Protein AF-A0A1Y4QUS5-F1 (afdb_monomer)

Foldseek 3Di:
DPVVVLCPDLLLVLLLVLLVVLQVLLQQLLVLLVCCVVPVDPVSLVSNVVSLQCSLLSLLQSSLCSLPVDNLSSVLLNVLCVLLVVRALVSSNCSSVQLSVQLVVCLVVVCPPPVNVPDPPVVNVVVSVVSSVVSSVVSSVVSNVDDDDPPCLVVCQPLVNLLVLLLVCLVCLQQPHHSSSCCSVCVSSQSRLLSVQSVCSSVVHARDGQDHLLLCQQWLLLQHRQLQLLVLVVDPVNVVPRVVSSQQSHGVSVCVVVVSHNDPLNCCSRNVVSSCRSSVVSVCCVVVVAAGFNHRDHRPGRQVSQCNRGVDNVSNVSSVVSNVSSNVSCVPRHDDD

Mean predicted aligned error: 4.91 Å

Solvent-accessible surface area (backbone atoms only — not comparable to full-atom values): 16845 Å² total; per-residue (Å²): 130,66,66,67,65,56,61,68,28,65,66,44,47,17,47,53,68,32,45,66,64,54,52,52,53,49,36,51,26,29,51,23,42,51,51,18,75,77,64,70,34,66,68,29,47,52,51,21,51,49,48,61,72,42,41,25,50,52,44,6,30,47,36,17,28,52,67,64,78,36,69,69,50,16,53,48,29,35,49,41,38,64,76,49,64,47,81,39,53,65,51,18,51,48,46,23,52,48,51,51,51,51,32,53,50,49,50,62,60,61,49,65,37,69,81,49,63,77,47,61,69,74,56,49,56,50,50,52,53,51,47,47,52,51,38,48,53,55,49,41,57,52,50,65,72,57,81,86,85,64,75,73,58,61,56,55,51,36,58,68,42,44,36,52,50,46,31,48,40,23,47,30,41,34,74,68,38,72,52,71,63,50,39,53,70,48,43,63,52,16,52,44,35,34,51,52,18,39,51,24,52,72,69,74,43,82,64,80,41,58,51,28,60,23,47,44,41,35,46,28,18,24,16,7,74,20,36,43,48,17,52,29,75,70,31,83,80,45,27,84,77,25,44,71,41,18,38,38,32,37,36,63,58,48,43,66,68,69,43,37,47,77,26,76,57,40,42,54,26,33,30,54,39,10,23,54,49,24,33,48,61,49,49,34,32,74,72,65,78,35,67,48,40,45,33,62,37,79,65,62,26,46,54,57,14,27,20,52,14,35,73,31,73,64,34,39,57,52,51,51,50,38,46,54,48,23,34,50,35,29,66,74,52,42,78,83,130

Nearest PDB structures (foldseek):
  8s5u-assembly1_A  TM=1.499E-01  e=4.542E+00  Homo sapiens

Secondary structure (DSSP, 8-state):
--HHHHHT-HHHHHHHHHHHHHHHHHHHHHHHHHHHHHH--HHHHHHHHHHHHHHHHHHHHHHHHHHHS-HHHHHHHHHHHHHHT--SHHHHHHHHHHHHHHHHHHHHHHTTSHHHHTS-HHHHHHHHHHHHHHHHHHHHHHHHH-----GGGGGGGSHHHHHHHHHHHHHHHHHT--THHHHHHHHHHHHHHHHHHHHHHHTTPPP-----HHHIIIIITBTBTT-THHHHHH-TTTHHHHHHHHHTT--HHHHHHTT-TT-HHHHIIIIIIHHHHHHHHHHHHHTTSSPPP----TTS-HHHHHHHTTT-THHHHHHHHHHHHHHHHHHHH----

Structure (mmCIF, N/CA/C/O backbone):
data_AF-A0A1Y4QUS5-F1
#
_entry.id   AF-A0A1Y4QUS5-F1
#
loop_
_atom_site.group_PDB
_atom_site.id
_atom_site.type_symbol
_atom_site.label_atom_id
_atom_site.label_alt_id
_atom_site.label_comp_id
_atom_site.label_asym_id
_atom_site.label_entity_id
_atom_site.label_seq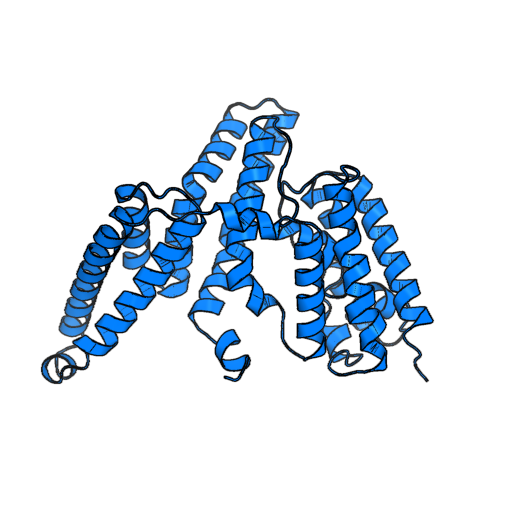_id
_atom_site.pdbx_PDB_ins_code
_atom_site.Cartn_x
_atom_site.Cartn_y
_atom_site.Cartn_z
_atom_site.occupancy
_atom_site.B_iso_or_equiv
_atom_site.auth_seq_id
_atom_site.auth_comp_id
_atom_site.auth_asym_id
_atom_site.auth_atom_id
_atom_site.pdbx_PDB_model_num
ATOM 1 N N . MET A 1 1 ? 17.597 -19.634 5.048 1.00 49.75 1 MET A N 1
ATOM 2 C CA . MET A 1 1 ? 17.915 -18.234 4.679 1.00 49.75 1 MET A CA 1
ATOM 3 C C . MET A 1 1 ? 17.335 -17.328 5.763 1.00 49.75 1 MET A C 1
ATOM 5 O O . MET A 1 1 ? 16.155 -17.472 6.038 1.00 49.75 1 MET A O 1
ATOM 9 N N . LYS A 1 2 ? 18.127 -16.498 6.466 1.00 65.56 2 LYS A N 1
ATOM 10 C CA . LYS A 1 2 ? 17.580 -15.605 7.514 1.00 65.56 2 LYS A CA 1
ATOM 11 C C . LYS A 1 2 ? 16.690 -14.542 6.854 1.00 65.56 2 LYS A C 1
ATOM 13 O O . LYS A 1 2 ? 17.148 -13.925 5.898 1.00 65.56 2 LYS A O 1
ATOM 18 N N . ILE A 1 3 ? 15.470 -14.325 7.355 1.00 61.62 3 ILE A N 1
ATOM 19 C CA . ILE A 1 3 ? 14.515 -13.307 6.856 1.00 61.62 3 ILE A CA 1
ATOM 20 C C . ILE A 1 3 ? 15.162 -11.909 6.794 1.00 61.62 3 ILE A C 1
ATOM 22 O O . ILE A 1 3 ? 14.915 -11.160 5.857 1.00 61.62 3 ILE A O 1
ATOM 26 N N . GLU A 1 4 ? 16.104 -11.614 7.692 1.00 60.22 4 GLU A N 1
ATOM 27 C CA . GLU A 1 4 ? 16.929 -10.391 7.690 1.00 60.22 4 GLU A CA 1
ATOM 28 C C . GLU A 1 4 ? 17.703 -10.150 6.378 1.00 60.22 4 GLU A C 1
ATOM 30 O O . GLU A 1 4 ? 17.897 -9.010 5.964 1.00 60.22 4 GLU A O 1
ATOM 35 N N . LYS A 1 5 ? 18.138 -11.212 5.680 1.00 64.56 5 LYS A N 1
ATOM 36 C CA . LYS A 1 5 ? 18.793 -11.073 4.365 1.00 64.56 5 LYS A CA 1
ATOM 37 C C . LYS A 1 5 ? 17.811 -10.647 3.273 1.00 64.56 5 LYS A C 1
ATOM 39 O O . LYS A 1 5 ? 18.230 -10.041 2.296 1.00 64.56 5 LYS A O 1
ATOM 44 N N . ILE A 1 6 ? 16.529 -10.979 3.432 1.00 63.91 6 ILE A N 1
ATOM 45 C CA . ILE A 1 6 ? 15.461 -10.582 2.511 1.00 63.91 6 ILE A CA 1
ATOM 46 C C . ILE A 1 6 ? 15.106 -9.115 2.771 1.00 63.91 6 ILE A C 1
ATOM 48 O O . ILE A 1 6 ? 15.119 -8.315 1.846 1.00 63.91 6 ILE A O 1
ATOM 52 N N . THR A 1 7 ? 14.882 -8.727 4.030 1.00 61.38 7 THR A N 1
ATOM 53 C CA . THR A 1 7 ? 14.509 -7.345 4.393 1.00 61.38 7 THR A CA 1
ATOM 54 C C . THR A 1 7 ? 15.582 -6.316 4.044 1.00 61.38 7 THR A C 1
ATOM 56 O O . THR A 1 7 ? 15.260 -5.189 3.682 1.00 61.38 7 THR A O 1
ATOM 59 N N . ASN A 1 8 ? 16.856 -6.710 4.112 1.00 68.12 8 ASN A N 1
ATOM 60 C CA . ASN A 1 8 ? 17.989 -5.846 3.773 1.00 68.12 8 ASN A CA 1
ATOM 61 C C . ASN A 1 8 ? 18.405 -5.956 2.299 1.00 68.12 8 ASN A C 1
ATOM 63 O O . ASN A 1 8 ? 19.455 -5.445 1.913 1.00 68.12 8 ASN A O 1
ATOM 67 N N . SER A 1 9 ? 17.613 -6.640 1.469 1.00 84.12 9 SER A N 1
ATOM 68 C CA . SER A 1 9 ? 17.837 -6.660 0.029 1.00 84.12 9 SER A CA 1
ATOM 69 C C . SER A 1 9 ? 17.634 -5.260 -0.538 1.00 84.12 9 SER A C 1
ATOM 71 O O . SER A 1 9 ? 16.564 -4.670 -0.378 1.00 84.12 9 SER A O 1
ATOM 73 N N . HIS A 1 10 ? 18.641 -4.773 -1.263 1.00 88.62 10 HIS A N 1
ATOM 74 C CA . HIS A 1 10 ? 18.577 -3.515 -2.002 1.00 88.62 10 HIS A CA 1
ATOM 75 C C . HIS A 1 10 ? 17.304 -3.429 -2.859 1.00 88.62 10 HIS A C 1
ATOM 77 O O . HIS A 1 10 ? 16.603 -2.429 -2.825 1.00 88.62 10 HIS A O 1
ATOM 83 N N . ILE A 1 11 ? 16.942 -4.518 -3.549 1.00 88.62 11 ILE A N 1
ATOM 84 C CA . ILE A 1 11 ? 15.756 -4.572 -4.418 1.00 88.62 11 ILE A CA 1
ATOM 85 C C . ILE A 1 11 ? 14.471 -4.303 -3.628 1.00 88.62 11 ILE A C 1
ATOM 87 O O . ILE A 1 11 ? 13.642 -3.507 -4.055 1.00 88.62 11 ILE A O 1
ATOM 91 N N . ILE A 1 12 ? 14.307 -4.945 -2.468 1.00 89.06 12 ILE A N 1
ATOM 92 C CA . ILE A 1 12 ? 13.095 -4.802 -1.648 1.00 89.06 12 ILE A CA 1
ATOM 93 C C . ILE A 1 12 ? 12.976 -3.377 -1.110 1.00 89.06 12 ILE A C 1
ATOM 95 O O . ILE A 1 12 ? 11.894 -2.796 -1.149 1.00 89.06 12 ILE A O 1
ATOM 99 N N . GLN A 1 13 ? 14.087 -2.792 -0.663 1.00 90.81 13 GLN A N 1
ATOM 100 C CA . GLN A 1 13 ? 14.108 -1.407 -0.198 1.00 90.81 13 GLN A CA 1
ATOM 101 C C . GLN A 1 13 ? 13.795 -0.427 -1.332 1.00 90.81 13 GLN A C 1
ATOM 103 O O . GLN A 1 13 ? 12.961 0.454 -1.150 1.00 90.81 13 GLN A O 1
ATOM 108 N N . SER A 1 14 ? 14.390 -0.607 -2.515 1.00 93.44 14 SER A N 1
ATOM 109 C CA . SER A 1 14 ? 14.098 0.211 -3.697 1.00 93.44 14 SER A CA 1
ATOM 110 C C . SER A 1 14 ? 12.625 0.142 -4.104 1.00 93.44 14 SER A C 1
ATOM 112 O O . SER A 1 14 ? 12.026 1.176 -4.385 1.00 93.44 14 SER A O 1
ATOM 114 N N . ILE A 1 15 ? 12.023 -1.054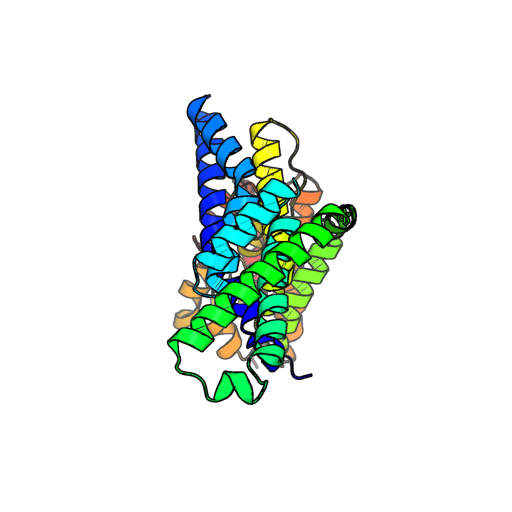 -4.091 1.00 92.75 15 ILE A N 1
ATOM 115 C CA . ILE A 1 15 ? 10.592 -1.222 -4.375 1.00 92.75 15 ILE A CA 1
ATOM 116 C C . ILE A 1 15 ? 9.759 -0.477 -3.331 1.00 92.75 15 ILE A C 1
ATOM 118 O O . ILE A 1 15 ? 8.933 0.358 -3.696 1.00 92.75 15 ILE A O 1
ATOM 122 N N . ASN A 1 16 ? 10.008 -0.715 -2.044 1.00 92.19 16 ASN A N 1
ATOM 123 C CA . ASN A 1 16 ? 9.248 -0.076 -0.972 1.00 92.19 16 ASN A CA 1
ATOM 124 C C . ASN A 1 16 ? 9.352 1.456 -1.014 1.00 92.19 16 ASN A C 1
ATOM 126 O O . ASN A 1 16 ? 8.350 2.148 -0.857 1.00 92.19 16 ASN A O 1
ATOM 130 N N . ASN A 1 17 ? 10.544 1.981 -1.295 1.00 93.44 17 ASN A N 1
ATOM 131 C CA . ASN A 1 17 ? 10.794 3.418 -1.381 1.00 93.44 17 ASN A CA 1
ATOM 132 C C . ASN A 1 17 ? 10.160 4.069 -2.621 1.00 93.44 17 ASN A C 1
ATOM 134 O O . ASN A 1 17 ? 9.984 5.284 -2.631 1.00 93.44 17 ASN A O 1
ATOM 138 N N . SER A 1 18 ? 9.791 3.288 -3.644 1.00 95.19 18 SER A N 1
ATOM 139 C CA . SER A 1 18 ? 9.102 3.800 -4.835 1.00 95.19 18 SER A CA 1
ATOM 140 C C . SER A 1 18 ? 7.615 4.093 -4.598 1.00 95.19 18 SER A C 1
ATOM 142 O O . SER A 1 18 ? 7.061 5.000 -5.220 1.00 95.19 18 SER A O 1
ATOM 144 N N . PHE A 1 19 ? 6.965 3.371 -3.678 1.00 93.88 19 PHE A N 1
ATOM 145 C CA . PHE A 1 19 ? 5.515 3.452 -3.476 1.00 93.88 19 PHE A CA 1
ATOM 146 C C . PHE A 1 19 ? 4.990 4.828 -3.061 1.00 93.88 19 PHE A C 1
ATOM 148 O O . PHE A 1 19 ? 3.979 5.230 -3.634 1.00 93.88 19 PHE A O 1
ATOM 155 N N . PRO A 1 20 ? 5.626 5.588 -2.145 1.00 92.88 20 PRO A N 1
ATOM 156 C CA . PRO A 1 20 ? 5.111 6.899 -1.751 1.00 92.88 20 PRO A CA 1
ATOM 157 C C . PRO A 1 20 ? 4.893 7.843 -2.938 1.00 92.88 20 PRO A C 1
ATOM 159 O O . PRO A 1 20 ? 3.865 8.512 -3.015 1.00 92.88 20 PRO A O 1
ATOM 162 N N . ALA A 1 21 ? 5.820 7.859 -3.902 1.00 93.88 21 ALA A N 1
ATOM 163 C CA . ALA A 1 21 ? 5.681 8.668 -5.111 1.00 93.88 21 ALA A CA 1
ATOM 164 C C . ALA A 1 21 ? 4.539 8.167 -6.013 1.00 93.88 21 ALA A C 1
ATOM 166 O O . ALA A 1 21 ? 3.789 8.968 -6.567 1.00 93.88 21 ALA A O 1
ATOM 167 N N . LEU A 1 22 ? 4.380 6.849 -6.142 1.00 95.69 22 LEU A N 1
ATOM 168 C CA . LEU A 1 22 ? 3.365 6.238 -7.006 1.00 95.69 22 LEU A CA 1
ATOM 169 C C . LEU A 1 22 ? 1.947 6.394 -6.442 1.00 95.69 22 LEU A C 1
ATOM 171 O O . LEU A 1 22 ? 1.030 6.756 -7.180 1.00 95.69 22 LEU A O 1
ATOM 175 N N . PHE A 1 23 ? 1.766 6.202 -5.134 1.00 94.38 23 PHE A N 1
ATOM 176 C CA . PHE A 1 23 ? 0.487 6.449 -4.469 1.00 94.38 23 PHE A CA 1
ATOM 177 C C . PHE A 1 23 ? 0.132 7.936 -4.446 1.00 94.38 23 PHE A C 1
ATOM 179 O O . PHE A 1 23 ? -1.033 8.279 -4.625 1.00 94.38 23 PHE A O 1
ATOM 186 N N . LEU A 1 24 ? 1.114 8.838 -4.328 1.00 93.88 24 LEU A N 1
ATOM 187 C CA . LEU A 1 24 ? 0.866 10.277 -4.450 1.00 93.88 24 LEU A CA 1
ATOM 188 C C . LEU A 1 24 ? 0.267 10.639 -5.818 1.00 93.88 24 LEU A C 1
ATOM 190 O O . LEU A 1 24 ? -0.681 11.421 -5.892 1.00 93.88 24 LEU A O 1
ATOM 194 N N . VAL A 1 25 ? 0.789 10.049 -6.896 1.00 94.50 25 VAL A N 1
ATOM 195 C CA . VAL A 1 25 ? 0.254 10.246 -8.249 1.00 94.50 25 VAL A CA 1
ATOM 196 C C . VAL A 1 25 ? -1.175 9.707 -8.368 1.00 94.50 25 VAL A C 1
ATOM 198 O O . VAL A 1 25 ? -2.036 10.392 -8.920 1.00 94.50 25 VAL A O 1
ATOM 201 N N . LEU A 1 26 ? -1.469 8.531 -7.806 1.00 95.38 26 LEU A N 1
ATOM 202 C CA . LEU A 1 26 ? -2.842 8.014 -7.770 1.00 95.38 26 LEU A CA 1
ATOM 203 C C . LEU A 1 26 ? -3.786 8.891 -6.946 1.00 95.38 26 LEU A C 1
ATOM 205 O O . LEU A 1 26 ? -4.898 9.154 -7.387 1.00 95.38 26 LEU A O 1
ATOM 209 N N . ASN A 1 27 ? -3.339 9.422 -5.811 1.00 95.50 27 ASN A N 1
ATOM 210 C CA . ASN A 1 27 ? -4.135 10.352 -5.014 1.00 95.50 27 ASN A CA 1
ATOM 211 C C . ASN A 1 27 ? -4.477 11.630 -5.781 1.00 95.50 27 ASN A C 1
ATOM 213 O O . ASN A 1 27 ? -5.588 12.141 -5.648 1.00 95.50 27 ASN A O 1
ATOM 217 N N . LEU A 1 28 ? -3.573 12.125 -6.632 1.00 95.31 28 LEU A N 1
ATOM 218 C CA . LEU A 1 28 ? -3.898 13.220 -7.545 1.00 95.31 28 LEU A CA 1
ATOM 219 C C . LEU A 1 28 ? -5.023 12.824 -8.516 1.00 95.31 28 LEU A C 1
ATOM 221 O O . LEU A 1 28 ? -5.954 13.607 -8.712 1.00 95.31 28 LEU A O 1
ATOM 225 N N . ALA A 1 29 ? -4.992 11.607 -9.072 1.00 96.00 29 ALA A N 1
ATOM 226 C CA . ALA A 1 29 ? -6.078 11.100 -9.914 1.00 96.00 29 ALA A CA 1
ATOM 227 C C . ALA A 1 29 ? -7.405 11.008 -9.146 1.00 96.00 29 ALA A C 1
ATOM 229 O O . ALA A 1 29 ? -8.438 11.424 -9.673 1.00 96.00 29 ALA A O 1
ATOM 230 N N . SER A 1 30 ? -7.378 10.544 -7.897 1.00 95.75 30 SER A N 1
ATOM 231 C CA . SER A 1 30 ? -8.549 10.492 -7.021 1.00 95.75 30 SER A CA 1
ATOM 232 C C . SER A 1 30 ? -9.110 11.881 -6.708 1.00 95.75 30 SER A C 1
ATOM 234 O O . SER A 1 30 ? -10.321 12.077 -6.738 1.00 95.75 30 SER A O 1
ATOM 236 N N . ILE A 1 31 ? -8.260 12.885 -6.472 1.00 94.81 31 ILE A N 1
ATOM 237 C CA . ILE A 1 31 ? -8.704 14.277 -6.284 1.00 94.81 31 ILE A CA 1
ATOM 238 C C . ILE A 1 31 ? -9.376 14.798 -7.558 1.00 94.81 31 ILE A C 1
ATOM 240 O O . ILE A 1 31 ? -10.449 15.399 -7.489 1.00 94.81 31 ILE A O 1
ATOM 244 N N . CYS A 1 32 ? -8.792 14.542 -8.730 1.00 94.94 32 CYS A N 1
ATOM 245 C CA . CYS A 1 32 ? -9.404 14.912 -10.004 1.00 94.94 32 CYS A CA 1
ATOM 246 C C . CYS A 1 32 ? -10.758 14.217 -10.222 1.00 94.94 32 CYS A C 1
ATOM 248 O O . CYS A 1 32 ? -11.704 14.859 -10.677 1.00 94.94 32 CYS A O 1
ATOM 250 N N . LEU A 1 33 ? -10.881 12.941 -9.851 1.00 94.00 33 LEU A N 1
ATOM 251 C CA . LEU A 1 33 ? -12.149 12.212 -9.861 1.00 94.00 33 LEU A CA 1
ATOM 252 C C . LEU A 1 33 ? -13.199 12.897 -8.969 1.00 94.00 33 LEU A C 1
ATOM 254 O O . LEU A 1 33 ? -14.323 13.124 -9.409 1.00 94.00 33 LEU A O 1
ATOM 258 N N . LEU A 1 34 ? -12.839 13.286 -7.745 1.00 91.81 34 LEU A N 1
ATOM 259 C CA . LEU A 1 34 ? -13.762 13.974 -6.834 1.00 91.81 34 LEU A CA 1
ATOM 260 C C . LEU A 1 34 ? -14.205 15.326 -7.394 1.00 91.81 34 LEU A C 1
ATOM 262 O O . LEU A 1 34 ? -15.397 15.623 -7.406 1.00 91.81 34 LEU A O 1
ATOM 266 N N . ILE A 1 35 ? -13.268 16.127 -7.910 1.00 91.88 35 ILE A N 1
ATOM 267 C CA . ILE A 1 35 ? -13.586 17.405 -8.563 1.00 91.88 35 ILE A CA 1
ATOM 268 C C . ILE A 1 35 ? -14.564 17.173 -9.716 1.00 91.88 35 ILE A C 1
ATOM 270 O O . ILE A 1 35 ? -15.535 17.920 -9.849 1.00 91.88 35 ILE A O 1
ATOM 274 N N . ASN A 1 36 ? -14.344 16.135 -10.528 1.00 89.62 36 ASN A N 1
ATOM 275 C CA . ASN A 1 36 ? -15.270 15.762 -11.590 1.00 89.62 36 ASN A CA 1
ATOM 276 C C . ASN A 1 36 ? -16.662 15.421 -11.037 1.00 89.62 36 ASN A C 1
ATOM 278 O O . ASN A 1 36 ? -17.643 15.950 -11.543 1.00 89.62 36 ASN A O 1
ATOM 282 N N . ASN A 1 37 ? -16.764 14.632 -9.969 1.00 87.81 37 ASN A N 1
ATOM 283 C CA . ASN A 1 37 ? -18.057 14.263 -9.384 1.00 87.81 37 ASN A CA 1
ATOM 284 C C . ASN A 1 37 ? -18.820 15.468 -8.808 1.00 87.81 37 ASN A C 1
ATOM 286 O O . ASN A 1 37 ? -20.044 15.511 -8.895 1.00 87.81 37 ASN A O 1
ATOM 290 N N . PHE A 1 38 ? -18.119 16.469 -8.264 1.00 84.00 38 PHE A N 1
ATOM 291 C CA . PHE A 1 38 ? -18.751 17.685 -7.738 1.00 84.00 38 PHE A CA 1
ATOM 292 C C . PHE A 1 38 ? -19.118 18.715 -8.812 1.00 84.00 38 PHE A C 1
ATOM 294 O O . PHE A 1 38 ? -20.113 19.418 -8.666 1.00 84.00 38 PHE A O 1
ATOM 301 N N . SER A 1 39 ? -18.305 18.849 -9.864 1.00 84.88 39 SER A N 1
ATOM 302 C CA . SER A 1 39 ? -18.408 19.965 -10.822 1.00 84.88 39 SER A CA 1
ATOM 303 C C . SER A 1 39 ? -18.669 19.547 -12.270 1.00 84.88 39 SER A C 1
ATOM 305 O O . SER A 1 39 ? -18.774 20.408 -13.139 1.00 84.88 39 SER A O 1
ATOM 307 N N . SER A 1 40 ? -18.752 18.243 -12.555 1.00 87.00 40 SER A N 1
ATOM 308 C CA . SER A 1 40 ? -18.793 17.681 -13.916 1.00 87.00 40 SER A CA 1
ATOM 309 C C . SER A 1 40 ? -17.654 18.202 -14.813 1.00 87.00 40 SER A C 1
ATOM 311 O O . SER A 1 40 ? -17.826 18.445 -16.008 1.00 87.00 40 SER A O 1
ATOM 313 N N . SER A 1 41 ? -16.475 18.429 -14.221 1.00 91.44 41 SER A N 1
ATOM 314 C CA . SER A 1 41 ? -15.329 19.029 -14.906 1.00 91.44 41 SER A CA 1
ATOM 315 C C . SER A 1 41 ? -14.669 18.062 -15.890 1.00 91.44 41 SER A C 1
ATOM 317 O O . SER A 1 41 ? -13.907 17.164 -15.517 1.00 91.44 41 SER A O 1
ATOM 319 N N . LEU A 1 42 ? -14.855 18.337 -17.184 1.00 91.25 42 LEU A N 1
ATOM 320 C CA . LEU A 1 42 ? -14.185 17.609 -18.263 1.00 91.25 42 LEU A CA 1
ATOM 321 C C . LEU A 1 42 ? -12.655 17.643 -18.124 1.00 91.25 42 LEU A C 1
ATOM 323 O O . LEU A 1 42 ? -11.991 16.647 -18.403 1.00 91.25 42 LEU A O 1
ATOM 327 N N . LEU A 1 43 ? -12.079 18.763 -17.676 1.00 92.69 43 LEU A N 1
ATOM 328 C CA . LEU A 1 43 ? -10.635 18.861 -17.459 1.00 92.69 43 LEU A CA 1
ATOM 329 C C . LEU A 1 43 ? -10.171 17.881 -16.375 1.00 92.69 43 LEU A C 1
ATOM 331 O O . LEU A 1 43 ? -9.190 17.170 -16.577 1.00 92.69 43 LEU A O 1
ATOM 335 N N . ALA A 1 44 ? -10.899 17.807 -15.260 1.00 93.69 44 ALA A N 1
ATOM 336 C CA . ALA A 1 44 ? -10.561 16.911 -14.163 1.00 93.69 44 ALA A CA 1
ATOM 337 C C . ALA A 1 44 ? -10.661 15.437 -14.592 1.00 93.69 44 ALA A C 1
ATOM 339 O O . ALA A 1 44 ? -9.739 14.664 -14.335 1.00 93.69 44 ALA A O 1
ATOM 340 N N . SER A 1 45 ? -11.703 15.065 -15.346 1.00 92.31 45 SER A N 1
ATOM 341 C CA . SER A 1 45 ? -11.822 13.707 -15.901 1.00 92.31 45 SER A CA 1
ATOM 342 C C . SER A 1 45 ? -10.665 13.343 -16.847 1.00 92.31 45 SER A C 1
ATOM 344 O O . SER A 1 45 ? -10.107 12.251 -16.747 1.00 92.31 45 SER A O 1
ATOM 346 N N . LYS A 1 46 ? -10.231 14.276 -17.710 1.00 94.50 46 LYS A N 1
ATOM 347 C CA . LYS A 1 46 ? -9.093 14.077 -18.621 1.00 94.50 46 LYS A CA 1
ATOM 348 C C . LYS A 1 46 ? -7.776 13.908 -17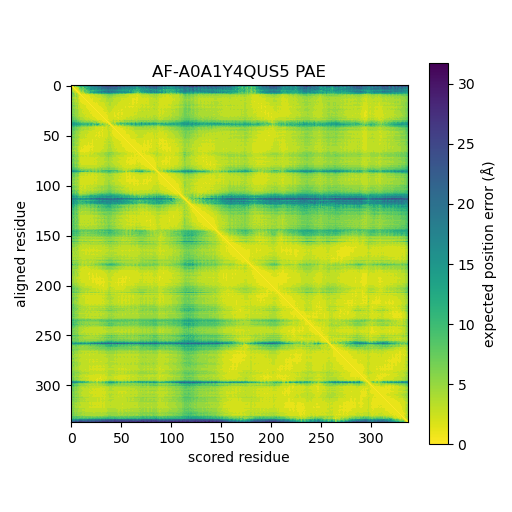.871 1.00 94.50 46 LYS A C 1
ATOM 350 O O . LYS A 1 46 ? -6.989 13.047 -18.245 1.00 94.50 46 LYS A O 1
ATOM 355 N N . ILE A 1 47 ? -7.538 14.705 -16.827 1.00 95.38 47 ILE A N 1
ATOM 356 C CA . ILE A 1 47 ? -6.331 14.585 -15.996 1.00 95.38 47 ILE A CA 1
ATOM 357 C C . ILE A 1 47 ? -6.334 13.248 -15.248 1.00 95.38 47 ILE A C 1
ATOM 359 O O . ILE A 1 47 ? -5.324 12.551 -15.261 1.00 95.38 47 ILE A O 1
ATOM 363 N N . CYS A 1 48 ? -7.468 12.858 -14.658 1.00 95.62 48 CYS A N 1
ATOM 364 C CA . CYS A 1 48 ? -7.623 11.570 -13.981 1.00 95.62 48 CYS A CA 1
ATOM 365 C C . CYS A 1 48 ? -7.283 10.402 -14.924 1.00 95.62 48 CYS A C 1
ATOM 367 O O . CYS A 1 48 ? -6.406 9.592 -14.623 1.00 95.62 48 CYS A O 1
ATOM 369 N N . LEU A 1 49 ? -7.897 10.375 -16.113 1.00 94.62 49 LEU A N 1
ATOM 370 C CA . LEU A 1 49 ? -7.639 9.342 -17.116 1.00 94.62 49 LEU A CA 1
ATOM 371 C C . LEU A 1 49 ? -6.182 9.357 -17.601 1.00 94.62 49 LEU A C 1
ATOM 373 O O . LEU A 1 49 ? -5.565 8.302 -17.732 1.00 94.62 49 LEU A O 1
ATOM 377 N N . LEU A 1 50 ? -5.606 10.540 -17.833 1.00 95.69 50 LEU A N 1
ATOM 378 C CA . LEU A 1 50 ? -4.207 10.676 -18.235 1.00 95.69 50 LEU A CA 1
ATOM 379 C C . LEU A 1 50 ? -3.266 10.064 -17.192 1.00 95.69 50 LEU A C 1
ATOM 381 O O . LEU A 1 50 ? -2.371 9.305 -17.551 1.00 95.69 50 LEU A O 1
ATOM 385 N N . ILE A 1 51 ? -3.491 10.345 -15.908 1.00 95.88 51 ILE A N 1
ATOM 386 C CA . ILE A 1 51 ? -2.678 9.783 -14.827 1.00 95.88 51 ILE A CA 1
ATOM 387 C C . ILE A 1 51 ? -2.770 8.254 -14.816 1.00 95.88 51 ILE A C 1
ATOM 389 O O . ILE A 1 51 ? -1.734 7.593 -14.788 1.00 95.88 51 ILE A O 1
ATOM 393 N N . ILE A 1 52 ? -3.980 7.694 -14.897 1.00 94.69 52 ILE A N 1
ATOM 394 C CA . ILE A 1 52 ? -4.199 6.238 -14.909 1.00 94.69 52 ILE A CA 1
ATOM 395 C C . ILE A 1 52 ? -3.491 5.594 -16.108 1.00 94.69 52 ILE A C 1
ATOM 397 O O . ILE A 1 52 ? -2.756 4.621 -15.953 1.00 94.69 52 ILE A O 1
ATOM 401 N N . THR A 1 53 ? -3.647 6.168 -17.303 1.00 93.75 53 THR A N 1
ATOM 402 C CA . THR A 1 53 ? -3.030 5.633 -18.531 1.00 9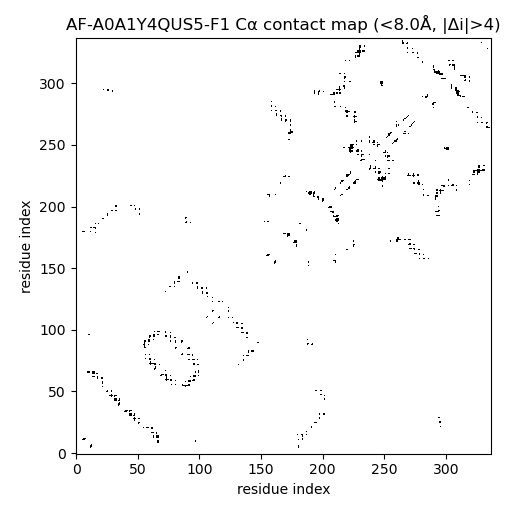3.75 53 THR A CA 1
ATOM 403 C C . THR A 1 53 ? -1.500 5.705 -18.525 1.00 93.75 53 THR A C 1
ATOM 405 O O . THR A 1 53 ? -0.847 4.826 -19.087 1.00 93.75 53 THR A O 1
ATOM 408 N N . LEU A 1 54 ? -0.914 6.717 -17.877 1.00 95.12 54 LEU A N 1
ATOM 409 C CA . LEU A 1 54 ? 0.538 6.889 -17.769 1.00 95.12 54 LEU A CA 1
ATOM 410 C C . LEU A 1 54 ? 1.149 6.210 -16.538 1.00 95.12 54 LEU A C 1
ATOM 412 O O . LEU A 1 54 ? 2.375 6.149 -16.430 1.00 95.12 54 LEU A O 1
ATOM 416 N N . LEU A 1 55 ? 0.342 5.658 -15.631 1.00 95.69 55 LEU A N 1
ATOM 417 C CA . LEU A 1 55 ? 0.829 5.050 -14.396 1.00 95.69 55 LEU A CA 1
ATOM 418 C C . LEU A 1 55 ? 1.878 3.942 -14.622 1.00 95.69 55 LEU A C 1
ATOM 420 O O . LEU A 1 55 ? 2.915 3.993 -13.958 1.00 95.69 55 LEU A O 1
ATOM 424 N N . PRO A 1 56 ? 1.725 3.009 -15.587 1.00 95.62 56 PRO A N 1
ATOM 425 C CA . PRO A 1 56 ? 2.783 2.051 -15.919 1.00 95.62 56 PRO A CA 1
ATOM 426 C C . PRO A 1 56 ? 4.116 2.723 -16.291 1.00 95.62 56 PRO A C 1
ATOM 428 O O . PRO A 1 56 ? 5.184 2.258 -15.897 1.00 95.62 56 PRO A O 1
ATOM 431 N N . CYS A 1 57 ? 4.074 3.857 -16.996 1.00 95.25 57 CYS A N 1
ATOM 432 C CA . CYS A 1 57 ? 5.277 4.609 -17.357 1.00 95.25 57 CYS A CA 1
ATOM 433 C C . CYS A 1 57 ? 5.933 5.247 -16.126 1.00 95.25 57 CYS A C 1
ATOM 435 O O . CYS A 1 57 ? 7.153 5.177 -15.976 1.00 95.25 57 CYS A O 1
ATOM 437 N N . PHE A 1 58 ? 5.134 5.834 -15.227 1.00 95.94 58 PHE A N 1
ATOM 438 C CA . PHE A 1 58 ? 5.638 6.392 -13.971 1.00 95.94 58 PHE A CA 1
ATOM 439 C C . PHE A 1 58 ? 6.297 5.320 -13.107 1.00 95.94 58 PHE A C 1
ATOM 441 O O . PHE A 1 58 ? 7.382 5.552 -12.584 1.00 95.94 58 PHE A O 1
ATOM 448 N N . ILE A 1 59 ? 5.705 4.127 -13.023 1.00 96.69 59 ILE A N 1
ATOM 449 C CA . ILE A 1 59 ? 6.283 2.984 -12.306 1.00 96.69 59 ILE A CA 1
ATOM 450 C C . ILE A 1 59 ? 7.639 2.603 -12.887 1.00 96.69 59 ILE A C 1
ATOM 452 O O . ILE A 1 59 ? 8.609 2.519 -12.136 1.00 96.69 59 ILE A O 1
ATOM 456 N N . ALA A 1 60 ? 7.720 2.400 -14.206 1.00 96.12 60 ALA A N 1
ATOM 457 C CA . ALA A 1 60 ? 8.965 2.014 -14.864 1.00 96.12 60 ALA A CA 1
ATOM 458 C C . ALA A 1 60 ? 10.086 3.026 -14.569 1.00 96.12 60 ALA A C 1
ATOM 460 O O . ALA A 1 60 ? 11.183 2.641 -14.179 1.00 96.12 60 ALA A O 1
ATOM 461 N N . VAL A 1 61 ? 9.791 4.325 -14.673 1.00 96.69 61 VAL A N 1
ATOM 462 C CA . VAL A 1 61 ? 10.758 5.402 -14.415 1.00 96.69 61 VAL A CA 1
ATOM 463 C C . VAL A 1 61 ? 11.146 5.485 -12.937 1.00 96.69 61 VAL A C 1
ATOM 465 O O . VAL A 1 61 ? 12.331 5.457 -12.608 1.00 96.69 61 VAL A O 1
ATOM 468 N N . VAL A 1 62 ? 10.163 5.583 -12.039 1.00 97.38 62 VAL A N 1
ATOM 469 C CA . VAL A 1 62 ? 10.396 5.787 -10.602 1.00 97.38 62 VAL A CA 1
ATOM 470 C C . VAL A 1 62 ? 11.116 4.580 -10.008 1.00 97.38 62 VAL A C 1
ATOM 472 O O . VAL A 1 62 ? 12.129 4.744 -9.331 1.00 97.38 62 VAL A O 1
ATOM 475 N N . LEU A 1 63 ? 10.659 3.358 -10.292 1.00 97.25 63 LEU A N 1
ATOM 476 C CA . LEU A 1 63 ? 11.278 2.156 -9.740 1.00 97.25 63 LEU A CA 1
ATOM 477 C C . LEU A 1 63 ? 12.696 1.939 -10.277 1.00 97.25 63 LEU A C 1
ATOM 479 O O . LEU A 1 63 ? 13.597 1.634 -9.494 1.00 97.25 63 LEU A O 1
ATOM 483 N N . SER A 1 64 ? 12.929 2.133 -11.580 1.00 97.31 64 SER A N 1
ATOM 484 C CA . SER A 1 64 ? 14.283 2.055 -12.144 1.00 97.31 64 SER A CA 1
ATOM 485 C C . SER A 1 64 ? 15.227 3.071 -11.507 1.00 97.31 64 SER A C 1
ATOM 487 O O . SER A 1 64 ? 16.384 2.734 -11.241 1.00 97.31 64 SER A O 1
ATOM 489 N N . PHE A 1 65 ? 14.737 4.272 -11.185 1.00 97.56 65 PHE A N 1
ATOM 490 C CA . PHE A 1 65 ? 15.518 5.260 -10.450 1.00 97.56 65 PHE A CA 1
ATOM 491 C C . PHE A 1 65 ? 15.867 4.769 -9.041 1.00 97.56 65 PHE A C 1
ATOM 493 O O . PHE A 1 65 ? 17.038 4.764 -8.680 1.00 97.56 65 PHE A O 1
ATOM 500 N N . TYR A 1 66 ? 14.903 4.269 -8.262 1.00 96.50 66 TYR A N 1
ATOM 501 C CA . TYR A 1 66 ? 15.184 3.742 -6.918 1.00 96.50 66 TYR A CA 1
ATOM 502 C C . TYR A 1 66 ? 16.089 2.500 -6.921 1.00 96.50 66 TYR A C 1
ATOM 504 O O . TYR A 1 66 ? 16.802 2.264 -5.945 1.00 96.50 66 TYR A O 1
ATOM 512 N N . LEU A 1 67 ? 16.080 1.699 -7.991 1.00 95.69 67 LEU A N 1
ATOM 513 C CA . LEU A 1 67 ? 16.942 0.521 -8.141 1.00 95.69 67 LEU A CA 1
ATOM 514 C C . LEU A 1 67 ? 18.388 0.862 -8.522 1.00 95.69 67 LEU A C 1
ATOM 516 O O . LEU A 1 67 ? 19.281 0.052 -8.282 1.00 95.69 67 LEU A O 1
ATOM 520 N N . THR A 1 68 ? 18.639 2.011 -9.152 1.00 94.50 68 THR A N 1
ATOM 521 C CA . THR A 1 68 ? 19.942 2.266 -9.801 1.00 94.50 68 THR A CA 1
ATOM 522 C C . THR A 1 68 ? 20.547 3.629 -9.525 1.00 94.50 68 THR A C 1
ATOM 524 O O . THR A 1 68 ? 21.758 3.789 -9.674 1.00 94.50 68 THR A O 1
ATOM 527 N N . ASN A 1 69 ? 19.724 4.604 -9.141 1.00 94.81 69 ASN A N 1
ATOM 528 C CA . ASN A 1 69 ? 20.047 6.025 -9.082 1.00 94.81 69 ASN A CA 1
ATOM 529 C C . ASN A 1 69 ? 20.628 6.560 -10.411 1.00 94.81 69 ASN A C 1
ATOM 531 O O . ASN A 1 69 ? 21.533 7.394 -10.415 1.00 94.81 69 ASN A O 1
ATOM 535 N N . ARG A 1 70 ? 20.158 6.029 -11.553 1.00 93.56 70 ARG A N 1
ATOM 536 C CA . ARG A 1 70 ? 20.659 6.347 -12.900 1.00 93.56 70 ARG A CA 1
ATOM 537 C C . ARG A 1 70 ? 19.521 6.574 -13.890 1.00 93.56 70 ARG A C 1
ATOM 539 O O . ARG A 1 70 ? 18.622 5.747 -14.022 1.00 93.56 70 ARG A O 1
ATOM 546 N N . ILE A 1 71 ? 19.592 7.685 -14.621 1.00 95.44 71 ILE A N 1
ATOM 547 C CA . ILE A 1 71 ? 18.543 8.125 -15.556 1.00 95.44 71 ILE A CA 1
ATOM 548 C C . ILE A 1 71 ? 18.468 7.200 -16.778 1.00 95.44 71 ILE A C 1
ATOM 550 O O . ILE A 1 71 ? 17.390 6.984 -17.326 1.00 95.44 71 ILE A O 1
ATOM 554 N N . GLU A 1 72 ? 19.588 6.606 -17.186 1.00 95.12 72 GLU A N 1
ATOM 555 C CA . GLU A 1 72 ? 19.661 5.720 -18.349 1.00 95.12 72 GLU A CA 1
ATOM 556 C C . GLU A 1 72 ? 18.741 4.501 -18.197 1.00 95.12 72 GLU A C 1
ATOM 558 O O . GLU A 1 72 ? 18.062 4.112 -19.147 1.00 95.12 72 GLU A O 1
ATOM 563 N N . TYR A 1 73 ? 18.644 3.948 -16.984 1.00 96.00 73 TYR A N 1
ATOM 564 C CA . TYR A 1 73 ? 17.738 2.839 -16.687 1.00 96.00 73 TYR A CA 1
ATOM 565 C C . TYR A 1 73 ? 16.276 3.264 -16.759 1.00 96.00 73 TYR A C 1
ATOM 567 O O . TYR A 1 73 ? 15.454 2.514 -17.278 1.00 96.00 73 TYR A O 1
ATOM 575 N N . CYS A 1 74 ? 15.957 4.468 -16.281 1.00 96.94 74 CYS A N 1
ATOM 576 C CA . CYS A 1 74 ? 14.610 5.023 -16.356 1.00 96.94 74 CYS A CA 1
ATOM 577 C C . CYS A 1 74 ? 14.151 5.167 -17.811 1.00 96.94 74 CYS A C 1
ATOM 579 O O . CYS A 1 74 ? 13.045 4.757 -18.158 1.00 96.94 74 CYS A O 1
ATOM 581 N N . LEU A 1 75 ? 15.021 5.714 -18.669 1.00 96.88 75 LEU A N 1
ATOM 582 C CA . LEU A 1 75 ? 14.745 5.886 -20.095 1.00 96.88 75 LEU A CA 1
ATOM 583 C C . LEU A 1 75 ? 14.558 4.537 -20.790 1.00 96.88 75 LEU A C 1
ATOM 585 O O . LEU A 1 75 ? 13.602 4.359 -21.538 1.00 96.88 75 LEU A O 1
ATOM 589 N N . PHE A 1 76 ? 15.437 3.571 -20.528 1.00 96.75 76 PHE A N 1
ATOM 590 C CA . PHE A 1 76 ? 15.352 2.254 -21.154 1.00 96.75 76 PHE A CA 1
ATOM 591 C C . PHE A 1 76 ? 14.129 1.468 -20.688 1.00 96.75 76 PHE A C 1
ATOM 593 O O . PHE A 1 76 ? 13.427 0.921 -21.532 1.00 96.75 76 PHE A O 1
ATOM 600 N N . ALA A 1 77 ? 13.806 1.470 -19.393 1.00 96.19 77 ALA A N 1
ATOM 601 C CA . ALA A 1 77 ? 12.589 0.835 -18.892 1.00 96.19 77 ALA A CA 1
ATOM 602 C C . ALA A 1 77 ? 11.325 1.451 -19.517 1.00 96.19 77 ALA A C 1
ATOM 604 O O . ALA A 1 77 ? 10.439 0.719 -19.960 1.00 96.19 77 ALA A O 1
ATOM 605 N N . PHE A 1 78 ? 11.274 2.784 -19.628 1.00 95.94 78 PHE A N 1
ATOM 606 C CA . PHE A 1 78 ? 10.190 3.490 -20.312 1.00 95.94 78 PHE A CA 1
ATOM 607 C C . PHE A 1 78 ? 10.077 3.084 -21.790 1.00 95.94 78 PHE A C 1
ATOM 609 O O . PHE A 1 78 ? 8.996 2.725 -22.253 1.00 95.94 78 PHE A O 1
ATOM 616 N N . ILE A 1 79 ? 11.188 3.079 -22.533 1.00 95.69 79 ILE A N 1
ATOM 617 C CA . ILE A 1 79 ? 11.195 2.723 -23.959 1.00 95.69 79 ILE A CA 1
ATOM 618 C C . ILE A 1 79 ? 10.768 1.262 -24.171 1.00 95.69 79 ILE A C 1
ATOM 620 O O . ILE A 1 79 ? 9.956 1.001 -25.059 1.00 95.69 79 ILE A O 1
ATOM 624 N N . ILE A 1 80 ? 11.258 0.319 -23.354 1.00 94.56 80 ILE A N 1
ATOM 625 C CA . ILE A 1 80 ? 10.862 -1.101 -23.427 1.00 94.56 80 ILE A CA 1
ATOM 626 C C . ILE A 1 80 ? 9.344 -1.226 -23.281 1.00 94.56 80 ILE A C 1
ATOM 628 O O . ILE A 1 80 ? 8.700 -1.906 -24.082 1.00 94.56 80 ILE A O 1
ATOM 632 N N . LEU A 1 81 ? 8.763 -0.553 -22.286 1.00 93.44 81 LEU A N 1
ATOM 633 C CA . LEU A 1 81 ? 7.328 -0.599 -22.016 1.00 93.44 81 LEU A CA 1
ATOM 634 C C . LEU A 1 81 ? 6.506 -0.132 -23.229 1.00 93.44 81 LEU A C 1
ATOM 636 O O . LEU A 1 81 ? 5.571 -0.814 -23.648 1.00 93.44 81 LEU A O 1
ATOM 640 N N . ILE A 1 82 ? 6.906 0.988 -23.840 1.00 93.00 82 ILE A N 1
ATOM 641 C CA . ILE A 1 82 ? 6.227 1.558 -25.010 1.00 93.00 82 ILE A CA 1
ATOM 642 C C . ILE A 1 82 ? 6.368 0.657 -26.245 1.00 93.00 82 ILE A C 1
ATOM 644 O O . ILE A 1 82 ? 5.374 0.396 -26.925 1.00 93.00 82 ILE A O 1
ATOM 648 N N . ILE A 1 83 ? 7.574 0.151 -26.534 1.00 93.00 83 ILE A N 1
ATOM 649 C CA . ILE A 1 83 ? 7.828 -0.721 -27.696 1.00 93.00 83 ILE A CA 1
ATOM 650 C C . ILE A 1 83 ? 7.025 -2.020 -27.589 1.00 93.00 83 ILE A C 1
ATOM 652 O O . ILE A 1 83 ? 6.432 -2.474 -28.567 1.00 93.00 83 ILE A O 1
ATOM 656 N N . THR A 1 84 ? 6.994 -2.613 -26.396 1.00 89.50 84 THR A N 1
ATOM 657 C CA . THR A 1 84 ? 6.343 -3.907 -26.152 1.00 89.50 84 THR A CA 1
ATOM 658 C C . THR A 1 84 ? 4.825 -3.798 -26.024 1.00 89.50 84 THR A C 1
ATOM 660 O O . THR A 1 84 ? 4.139 -4.818 -26.053 1.00 89.50 84 THR A O 1
ATOM 663 N N . LYS A 1 85 ? 4.285 -2.575 -25.901 1.00 88.19 85 LYS A N 1
ATOM 664 C CA . LYS A 1 85 ? 2.860 -2.295 -25.654 1.00 88.19 85 LYS A CA 1
ATOM 665 C C . LYS A 1 85 ? 2.312 -3.002 -24.407 1.00 88.19 85 LYS A C 1
ATOM 667 O O . LYS A 1 85 ? 1.104 -3.215 -24.292 1.00 88.19 85 LYS A O 1
ATOM 672 N N . GLN A 1 86 ? 3.175 -3.365 -23.459 1.00 80.94 86 GLN A N 1
ATOM 673 C CA . GLN A 1 86 ? 2.788 -4.002 -22.201 1.00 80.94 86 GLN A CA 1
ATOM 674 C C . GLN A 1 86 ? 2.349 -2.952 -21.170 1.00 80.94 86 GLN A C 1
ATOM 676 O O . GLN A 1 86 ? 2.927 -2.836 -20.095 1.00 80.94 86 GLN A O 1
ATOM 681 N N . ASN A 1 87 ? 1.308 -2.177 -21.485 1.00 79.44 87 ASN A N 1
ATOM 682 C CA . ASN A 1 87 ? 0.859 -1.028 -20.685 1.00 79.44 87 ASN A CA 1
ATOM 683 C C . ASN A 1 87 ? 0.078 -1.429 -19.415 1.00 79.44 87 ASN A C 1
ATOM 685 O O . ASN A 1 87 ? -0.959 -0.844 -19.118 1.00 79.44 87 ASN A O 1
ATOM 689 N N . ASN A 1 88 ? 0.543 -2.429 -18.664 1.00 87.44 88 ASN A N 1
ATOM 690 C CA . ASN A 1 88 ? -0.005 -2.768 -17.351 1.00 87.44 88 ASN A CA 1
ATOM 691 C C . ASN A 1 88 ? 1.048 -2.579 -16.250 1.00 87.44 88 ASN A C 1
ATOM 693 O O . ASN A 1 88 ? 2.256 -2.686 -16.474 1.00 87.44 88 ASN A O 1
ATOM 697 N N . ILE A 1 89 ? 0.558 -2.291 -15.045 1.00 92.38 89 ILE A N 1
ATOM 698 C CA . ILE A 1 89 ? 1.355 -1.949 -13.860 1.00 92.38 89 ILE A CA 1
ATOM 699 C C . ILE A 1 89 ? 2.368 -3.049 -13.520 1.00 92.38 89 ILE A C 1
ATOM 701 O O . ILE A 1 89 ? 3.539 -2.760 -13.284 1.00 92.38 89 ILE A O 1
ATOM 705 N N . ILE A 1 90 ? 1.955 -4.316 -13.575 1.00 92.25 90 ILE A N 1
ATOM 706 C CA . ILE A 1 90 ? 2.816 -5.459 -13.242 1.00 92.25 90 ILE A CA 1
ATOM 707 C C . ILE A 1 90 ? 3.969 -5.611 -14.239 1.00 92.25 90 ILE A C 1
ATOM 709 O O . ILE A 1 90 ? 5.105 -5.852 -13.835 1.00 92.25 90 ILE A O 1
ATOM 713 N N . SER A 1 91 ? 3.710 -5.416 -15.532 1.00 91.06 91 SER A N 1
ATOM 714 C CA . SER A 1 91 ? 4.745 -5.486 -16.569 1.00 91.06 91 SER A CA 1
ATOM 715 C C . SER A 1 91 ? 5.772 -4.374 -16.391 1.00 91.06 91 SER A C 1
ATOM 717 O O . SER A 1 91 ? 6.967 -4.640 -16.473 1.00 91.06 91 SER A O 1
ATOM 719 N N . ALA A 1 92 ? 5.338 -3.156 -16.049 1.00 94.06 92 ALA A N 1
ATOM 720 C CA . ALA A 1 92 ? 6.250 -2.058 -15.733 1.00 94.06 92 ALA A CA 1
ATOM 721 C C . ALA A 1 92 ? 7.171 -2.378 -14.542 1.00 94.06 92 ALA A C 1
ATOM 723 O O . ALA A 1 92 ? 8.381 -2.155 -14.623 1.00 94.06 92 ALA A O 1
ATOM 724 N N . TYR A 1 93 ? 6.623 -2.963 -13.469 1.00 93.81 93 TYR A N 1
ATOM 725 C CA . TYR A 1 93 ? 7.411 -3.449 -12.329 1.00 93.81 93 TYR A CA 1
ATOM 726 C C . TYR A 1 93 ? 8.449 -4.494 -12.755 1.00 93.81 93 TYR A C 1
ATOM 728 O O . TYR A 1 93 ? 9.630 -4.378 -12.417 1.00 93.81 93 TYR A O 1
ATOM 736 N N . LEU A 1 94 ? 8.022 -5.509 -13.512 1.00 92.88 94 LEU A N 1
ATOM 737 C CA . LEU A 1 94 ? 8.901 -6.591 -13.950 1.00 92.88 94 LEU A CA 1
ATOM 738 C C . LEU A 1 94 ? 9.995 -6.093 -14.893 1.00 92.88 94 LEU A C 1
ATOM 740 O O . LEU A 1 94 ? 11.149 -6.464 -14.706 1.00 92.88 94 LEU A O 1
ATOM 744 N N . ILE A 1 95 ? 9.672 -5.222 -15.851 1.00 94.38 95 ILE A N 1
ATOM 745 C CA . ILE A 1 95 ? 10.652 -4.630 -16.769 1.00 94.38 95 ILE A CA 1
ATOM 746 C C . ILE A 1 95 ? 11.739 -3.890 -15.983 1.00 94.38 95 ILE A C 1
ATOM 748 O O . ILE A 1 95 ? 12.923 -4.131 -16.220 1.00 94.38 95 ILE A O 1
ATOM 752 N N . ALA A 1 96 ? 11.370 -3.048 -15.012 1.00 95.44 96 ALA A N 1
ATOM 753 C CA . ALA A 1 96 ? 12.339 -2.303 -14.208 1.00 95.44 96 ALA A CA 1
ATOM 754 C C . ALA A 1 96 ? 13.251 -3.227 -13.375 1.00 95.44 96 ALA A C 1
ATOM 756 O O . ALA A 1 96 ? 14.471 -3.041 -13.356 1.00 95.44 96 ALA A O 1
ATOM 757 N N . ILE A 1 97 ? 12.682 -4.249 -12.723 1.00 94.62 97 ILE A N 1
ATOM 758 C CA . ILE A 1 97 ? 13.434 -5.204 -11.891 1.00 94.62 97 ILE A CA 1
ATOM 759 C C . ILE A 1 97 ? 14.345 -6.091 -12.748 1.00 94.62 97 ILE A C 1
ATOM 761 O O . ILE A 1 97 ? 15.514 -6.280 -12.409 1.00 94.62 97 ILE A O 1
ATOM 765 N N . VAL A 1 98 ? 13.833 -6.629 -13.857 1.00 94.12 98 VAL A N 1
ATOM 766 C CA . VAL A 1 98 ? 14.593 -7.508 -14.756 1.00 94.12 98 VAL A CA 1
ATOM 767 C C . VAL A 1 98 ? 15.715 -6.731 -15.439 1.00 94.12 98 VAL A C 1
ATOM 769 O O . VAL A 1 98 ? 16.825 -7.249 -15.518 1.00 94.12 98 VAL A O 1
ATOM 772 N N . LEU A 1 99 ? 15.481 -5.479 -15.854 1.00 95.25 99 LEU A N 1
ATOM 773 C CA . LEU A 1 99 ? 16.523 -4.614 -16.418 1.00 95.25 99 LEU A CA 1
ATOM 774 C C . LEU A 1 99 ? 17.657 -4.366 -15.432 1.00 95.25 99 LEU A C 1
ATOM 776 O O . LEU A 1 99 ? 18.823 -4.541 -15.783 1.00 95.25 99 LEU A O 1
ATOM 780 N N . TYR A 1 100 ? 17.321 -4.027 -14.189 1.00 95.00 100 TYR A N 1
ATOM 781 C CA . TYR A 1 100 ? 18.311 -3.890 -13.129 1.00 95.00 100 TYR A CA 1
ATOM 782 C C . TYR A 1 100 ? 19.104 -5.186 -12.913 1.00 95.00 100 TYR A C 1
ATOM 784 O O . TYR A 1 100 ? 20.335 -5.174 -12.909 1.00 95.00 100 TYR A O 1
ATOM 792 N N . TYR A 1 101 ? 18.404 -6.310 -12.744 1.00 92.75 101 TYR A N 1
ATOM 793 C CA . TYR A 1 101 ? 19.031 -7.571 -12.363 1.00 92.75 101 TYR A CA 1
ATOM 794 C C . TYR A 1 101 ? 19.893 -8.163 -13.483 1.00 92.75 101 TYR A C 1
ATOM 796 O O . TYR A 1 101 ? 21.006 -8.624 -13.225 1.00 92.75 101 TYR A O 1
ATOM 804 N N . LEU A 1 102 ? 19.416 -8.111 -14.730 1.00 92.94 102 LEU A N 1
ATOM 805 C CA . LEU A 1 102 ? 20.173 -8.573 -15.889 1.00 92.94 102 LEU A CA 1
ATOM 806 C C . LEU A 1 102 ? 21.449 -7.747 -16.067 1.00 92.94 102 LEU A C 1
ATOM 808 O O . LEU A 1 102 ? 22.526 -8.318 -16.237 1.00 92.94 102 LEU A O 1
ATOM 812 N N . ASN A 1 103 ? 21.349 -6.420 -15.943 1.00 92.75 103 ASN A N 1
ATOM 813 C CA . ASN A 1 103 ? 22.521 -5.564 -16.048 1.00 92.75 103 ASN A CA 1
ATOM 814 C C . ASN A 1 103 ? 23.512 -5.814 -14.901 1.00 92.75 103 ASN A C 1
ATOM 816 O O . ASN A 1 103 ? 24.712 -5.904 -15.142 1.00 92.75 103 ASN A O 1
ATOM 820 N N . TYR A 1 104 ? 23.027 -6.003 -13.668 1.00 90.94 104 TYR A N 1
ATOM 821 C CA . TYR A 1 104 ? 23.869 -6.383 -12.528 1.00 90.94 104 TYR A CA 1
ATOM 822 C C . TYR A 1 104 ? 24.640 -7.687 -12.788 1.00 90.94 104 TYR A C 1
ATOM 824 O O . TYR A 1 104 ? 25.835 -7.772 -12.499 1.00 90.94 104 TYR A O 1
ATOM 832 N N . ILE A 1 105 ? 23.978 -8.698 -13.362 1.00 90.31 105 ILE A N 1
ATOM 833 C CA . ILE A 1 105 ? 24.623 -9.955 -13.759 1.00 90.31 105 ILE A CA 1
ATOM 834 C C . ILE A 1 105 ? 25.690 -9.690 -14.821 1.00 90.31 105 ILE A C 1
ATOM 836 O O . ILE A 1 105 ? 26.835 -10.108 -14.646 1.00 90.31 105 ILE A O 1
ATOM 840 N N . PHE A 1 106 ? 25.349 -8.993 -15.904 1.00 90.81 106 PHE A N 1
ATOM 841 C CA . PHE A 1 106 ? 26.299 -8.740 -16.982 1.00 90.81 106 PHE A CA 1
ATOM 842 C C . PHE A 1 106 ? 27.503 -7.922 -16.521 1.00 90.81 106 PHE A C 1
ATOM 844 O O . PHE A 1 106 ? 28.623 -8.303 -16.840 1.00 90.81 106 PHE A O 1
ATOM 851 N N . GLU A 1 107 ? 27.318 -6.875 -15.716 1.00 89.06 107 GLU A N 1
ATOM 852 C CA . GLU A 1 107 ? 28.432 -6.124 -15.128 1.00 89.06 107 GLU A CA 1
ATOM 853 C C . GLU A 1 107 ? 29.315 -7.030 -14.263 1.00 89.06 107 GLU A C 1
ATOM 855 O O . GLU A 1 107 ? 30.536 -7.026 -14.415 1.00 89.06 107 GLU A O 1
ATOM 860 N N . LYS A 1 108 ? 28.715 -7.875 -13.416 1.00 86.69 108 LYS A N 1
ATOM 861 C CA . LYS A 1 108 ? 29.460 -8.807 -12.563 1.00 86.69 108 LYS A CA 1
ATOM 862 C C . LYS A 1 108 ? 30.300 -9.806 -13.361 1.00 86.69 108 LYS A C 1
ATOM 864 O O . LYS A 1 108 ? 31.377 -10.167 -12.899 1.00 86.69 108 LYS A O 1
ATOM 869 N N . TYR A 1 109 ? 29.839 -10.292 -14.510 1.00 85.19 109 TYR A N 1
ATOM 870 C CA . TYR A 1 109 ? 30.610 -11.258 -15.304 1.00 85.19 109 TYR A CA 1
ATOM 871 C C . TYR A 1 109 ? 31.573 -10.581 -16.283 1.00 85.19 109 TYR A C 1
ATOM 873 O O . TYR A 1 109 ? 32.731 -10.980 -16.359 1.00 85.19 109 TYR A O 1
ATOM 881 N N . LEU A 1 110 ? 31.130 -9.544 -16.996 1.00 82.69 110 LEU A N 1
ATOM 882 C CA . LEU A 1 110 ? 31.910 -8.899 -18.053 1.00 82.69 110 LEU A CA 1
ATOM 883 C C . LEU A 1 110 ? 33.004 -7.981 -17.496 1.00 82.69 110 LEU A C 1
ATOM 885 O O . LEU A 1 110 ? 34.117 -8.005 -18.008 1.00 82.69 110 LEU A O 1
ATOM 889 N N . LEU A 1 111 ? 32.750 -7.227 -16.421 1.00 80.56 111 LEU A N 1
ATOM 890 C CA . LEU A 1 111 ? 33.770 -6.334 -15.844 1.00 80.56 111 LEU A CA 1
ATOM 891 C C . LEU A 1 111 ? 34.821 -7.080 -15.015 1.00 80.56 111 LEU A C 1
ATOM 893 O O . LEU A 1 111 ? 35.908 -6.560 -14.784 1.00 80.56 111 LEU A O 1
ATOM 897 N N . ASN A 1 112 ? 34.522 -8.307 -14.583 1.00 78.25 112 ASN A N 1
ATOM 898 C CA . ASN A 1 112 ? 35.483 -9.148 -13.870 1.00 78.25 112 ASN A CA 1
ATOM 899 C C . ASN A 1 112 ? 36.508 -9.819 -14.796 1.00 78.25 112 ASN A C 1
ATOM 901 O O . ASN A 1 112 ? 37.436 -10.456 -14.297 1.00 78.25 112 ASN A O 1
ATOM 905 N N . TYR A 1 113 ? 36.390 -9.672 -16.121 1.00 76.06 113 TYR A N 1
ATOM 906 C CA . TYR A 1 113 ? 37.469 -10.067 -17.020 1.00 76.06 113 TYR A CA 1
ATOM 907 C C . TYR A 1 113 ? 38.705 -9.213 -16.733 1.00 76.06 113 TYR A C 1
ATOM 909 O O . TYR A 1 113 ? 38.643 -7.987 -16.807 1.00 76.06 113 TYR A O 1
ATOM 917 N N . HIS A 1 114 ? 39.830 -9.873 -16.433 1.00 64.62 114 HIS A N 1
ATOM 918 C CA . HIS A 1 114 ? 41.094 -9.231 -16.045 1.00 64.62 114 HIS A CA 1
ATOM 919 C C . HIS A 1 114 ? 41.474 -8.052 -16.946 1.00 64.62 114 HIS A C 1
ATOM 921 O O . HIS A 1 114 ? 41.848 -6.998 -16.448 1.00 64.62 114 HIS A O 1
ATOM 927 N N . PHE A 1 115 ? 41.269 -8.196 -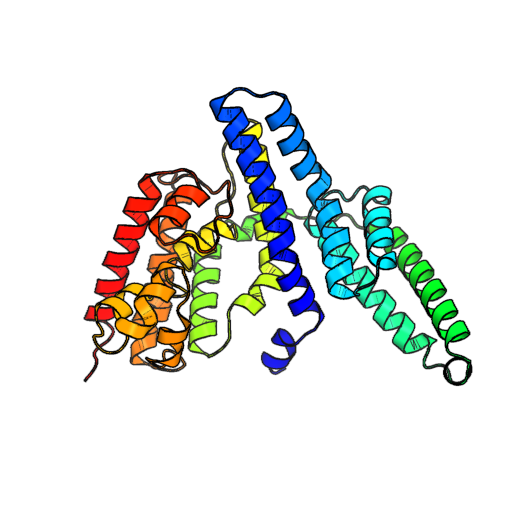18.257 1.00 70.38 115 PHE A N 1
ATOM 928 C CA . PHE A 1 115 ? 41.544 -7.149 -19.235 1.00 70.38 115 PHE A CA 1
ATOM 929 C C . PHE A 1 115 ? 40.798 -5.831 -18.973 1.00 70.38 115 PHE A C 1
ATOM 931 O O . PHE A 1 115 ? 41.348 -4.775 -19.247 1.00 70.38 115 PHE A O 1
ATOM 938 N N . ILE A 1 116 ? 39.563 -5.873 -18.463 1.00 72.94 116 ILE A N 1
ATOM 939 C CA . ILE A 1 116 ? 38.735 -4.676 -18.243 1.00 72.94 116 ILE A CA 1
ATOM 940 C C . ILE A 1 116 ? 39.022 -4.045 -16.882 1.00 72.94 116 ILE A C 1
ATOM 942 O O . ILE A 1 116 ? 39.005 -2.824 -16.752 1.00 72.94 116 ILE A O 1
ATOM 946 N N . LYS A 1 117 ? 39.318 -4.874 -15.880 1.00 73.69 117 LYS A N 1
ATOM 947 C CA . LYS A 1 117 ? 39.558 -4.436 -14.502 1.00 73.69 117 LYS A CA 1
ATOM 948 C C . LYS A 1 117 ? 40.766 -3.503 -14.364 1.00 73.69 117 LYS A C 1
ATOM 950 O O . LYS A 1 117 ? 40.764 -2.638 -13.494 1.00 73.69 117 LYS A O 1
ATOM 955 N N . ASP A 1 118 ? 41.761 -3.674 -15.230 1.00 81.81 118 ASP A N 1
ATOM 956 C CA . ASP A 1 118 ? 42.999 -2.889 -15.212 1.00 81.81 118 ASP A CA 1
ATOM 957 C C . ASP A 1 118 ? 42.922 -1.628 -16.103 1.00 81.81 118 ASP A C 1
ATOM 959 O O . ASP A 1 118 ? 43.893 -0.877 -16.211 1.00 81.81 118 ASP A O 1
ATOM 963 N N . LEU A 1 119 ? 41.774 -1.367 -16.746 1.00 83.50 119 LEU A N 1
ATOM 964 C CA . LEU A 1 119 ? 41.581 -0.193 -17.600 1.00 83.50 119 LEU A CA 1
ATOM 965 C C . LEU A 1 119 ? 41.252 1.068 -16.784 1.00 83.50 119 LEU A C 1
ATOM 967 O O . LEU A 1 119 ? 40.682 0.994 -15.694 1.00 83.50 119 LEU A O 1
ATOM 971 N N . PRO A 1 120 ? 41.535 2.265 -17.331 1.00 89.19 120 PRO A N 1
ATOM 972 C CA . PRO A 1 120 ? 41.080 3.514 -16.738 1.00 89.19 120 PRO A CA 1
ATOM 973 C C . PRO A 1 120 ? 39.558 3.550 -16.550 1.00 89.19 120 PRO A C 1
ATOM 975 O O . PRO A 1 120 ? 38.797 3.095 -17.407 1.00 89.19 120 PRO A O 1
ATOM 978 N N . LYS A 1 121 ? 39.104 4.213 -15.480 1.00 86.69 121 LYS A N 1
ATOM 979 C CA . LYS A 1 121 ? 37.683 4.300 -15.098 1.00 86.69 121 LYS A CA 1
ATOM 980 C C . LYS A 1 121 ? 36.751 4.764 -16.228 1.00 86.69 121 LYS A C 1
ATOM 982 O O . LYS A 1 121 ? 35.643 4.257 -16.355 1.00 86.69 121 LYS A O 1
ATOM 987 N N . PHE A 1 122 ? 37.201 5.677 -17.094 1.00 87.06 122 PHE A N 1
ATOM 988 C CA . PHE A 1 122 ? 36.392 6.155 -18.225 1.00 87.06 122 PHE A CA 1
ATOM 989 C C . PHE A 1 122 ? 36.096 5.058 -19.269 1.00 87.06 122 PHE A C 1
ATOM 991 O O . PHE A 1 122 ? 35.054 5.093 -19.928 1.00 87.06 122 PHE A O 1
ATOM 998 N N . VAL A 1 123 ? 36.992 4.075 -19.420 1.00 86.50 123 VAL A N 1
ATOM 999 C CA . VAL A 1 123 ? 36.782 2.920 -20.301 1.00 86.50 123 VAL A CA 1
ATOM 1000 C C . VAL A 1 123 ? 35.794 1.957 -19.656 1.00 86.50 123 VAL A C 1
ATOM 1002 O O . VAL A 1 123 ? 34.844 1.539 -20.311 1.00 86.50 123 VAL A O 1
ATOM 1005 N N . GLU A 1 124 ? 35.957 1.673 -18.361 1.00 84.81 124 GLU A N 1
ATOM 1006 C CA . GLU A 1 124 ? 35.019 0.848 -17.590 1.00 84.81 124 GLU A CA 1
ATOM 1007 C C . GLU A 1 124 ? 33.588 1.415 -17.652 1.00 84.81 124 GLU A C 1
ATOM 1009 O O . GLU A 1 124 ? 32.632 0.690 -17.930 1.00 84.81 124 GLU A O 1
ATOM 1014 N N . ASP A 1 125 ? 33.435 2.730 -17.480 1.00 87.25 125 ASP A N 1
ATOM 1015 C CA . ASP A 1 125 ? 32.143 3.415 -17.582 1.00 87.25 125 ASP A CA 1
ATOM 1016 C C . ASP A 1 125 ? 31.551 3.339 -19.002 1.00 87.25 125 ASP A C 1
ATOM 1018 O O . ASP A 1 125 ? 30.332 3.232 -19.166 1.00 87.25 125 ASP A O 1
ATOM 1022 N N . SER A 1 126 ? 32.394 3.334 -20.038 1.00 89.25 126 SER A N 1
ATOM 1023 C CA . SER A 1 126 ? 31.956 3.132 -21.426 1.00 89.25 126 SER A CA 1
ATOM 1024 C C . SER A 1 126 ? 31.473 1.698 -21.664 1.00 89.25 126 SER A C 1
ATOM 1026 O O . SER A 1 126 ? 30.430 1.494 -22.287 1.00 89.25 126 SER A O 1
ATOM 1028 N N . VAL A 1 127 ? 32.168 0.701 -21.104 1.00 89.12 127 VAL A N 1
ATOM 1029 C CA . VAL A 1 127 ? 31.746 -0.708 -21.153 1.00 89.12 127 VAL A CA 1
ATOM 1030 C C . VAL A 1 127 ? 30.409 -0.898 -20.435 1.00 89.12 127 VAL A C 1
ATOM 1032 O O . VAL A 1 127 ? 29.512 -1.526 -20.994 1.00 89.12 127 VAL A O 1
ATOM 1035 N N . LYS A 1 128 ? 30.211 -0.301 -19.253 1.00 89.69 128 LYS A N 1
ATOM 1036 C CA . LYS A 1 128 ? 28.925 -0.353 -18.527 1.00 89.69 128 LYS A CA 1
ATOM 1037 C C . LYS A 1 128 ? 27.753 0.160 -19.365 1.00 89.69 128 LYS A C 1
ATOM 1039 O O . LYS A 1 128 ? 26.683 -0.442 -19.357 1.00 89.69 128 LYS A O 1
ATOM 1044 N N . LYS A 1 129 ? 27.947 1.236 -20.135 1.00 90.62 129 LYS A N 1
ATOM 1045 C CA . LYS A 1 129 ? 26.914 1.754 -21.051 1.00 90.62 129 LYS A CA 1
ATOM 1046 C C . LYS A 1 129 ? 26.581 0.763 -22.169 1.00 90.62 129 LYS A C 1
ATOM 1048 O O . LYS A 1 129 ? 25.409 0.578 -22.481 1.00 90.62 129 LYS A O 1
ATOM 1053 N N . ILE A 1 130 ? 27.587 0.095 -22.738 1.00 91.69 130 ILE A N 1
ATOM 1054 C CA . ILE A 1 130 ? 27.383 -0.953 -23.753 1.00 91.69 130 ILE A CA 1
ATOM 1055 C C . ILE A 1 130 ? 26.615 -2.140 -23.157 1.00 91.69 130 ILE A C 1
ATOM 1057 O O . ILE A 1 130 ? 25.675 -2.635 -23.775 1.00 91.69 130 ILE A O 1
ATOM 1061 N N . ILE A 1 131 ? 26.966 -2.561 -21.939 1.00 92.94 131 ILE A N 1
ATOM 1062 C CA . ILE A 1 131 ? 26.265 -3.629 -21.213 1.00 92.94 131 ILE A CA 1
ATOM 1063 C C . ILE A 1 131 ? 24.789 -3.272 -20.993 1.00 92.94 131 ILE A C 1
ATOM 1065 O O . ILE A 1 131 ? 23.910 -4.118 -21.182 1.00 92.94 131 ILE A O 1
ATOM 1069 N N . LEU A 1 132 ? 24.500 -2.013 -20.661 1.00 94.00 132 LEU A N 1
ATOM 1070 C CA . LEU A 1 132 ? 23.131 -1.541 -20.483 1.00 94.00 132 LEU A CA 1
ATOM 1071 C C . LEU A 1 132 ? 22.331 -1.575 -21.791 1.00 94.00 132 LEU A C 1
ATOM 1073 O O . LEU A 1 132 ? 21.186 -2.027 -21.792 1.00 94.00 132 LEU A O 1
ATOM 1077 N N . ILE A 1 133 ? 22.936 -1.169 -22.911 1.00 95.06 133 ILE A N 1
ATOM 1078 C CA . ILE A 1 133 ? 22.318 -1.276 -24.244 1.00 95.06 133 ILE A CA 1
ATOM 1079 C C . ILE A 1 133 ? 22.033 -2.744 -24.590 1.00 95.06 133 ILE A C 1
ATOM 1081 O O . ILE A 1 133 ? 20.947 -3.068 -25.070 1.00 95.06 133 ILE A O 1
ATOM 1085 N N . LEU A 1 134 ? 22.973 -3.649 -24.307 1.00 93.94 134 LEU A N 1
ATOM 1086 C CA . LEU A 1 134 ? 22.793 -5.081 -24.543 1.00 93.94 134 LEU A CA 1
ATOM 1087 C C . LEU A 1 134 ? 21.639 -5.651 -23.699 1.00 93.94 134 LEU A C 1
ATOM 1089 O O . LEU A 1 134 ? 20.781 -6.359 -24.225 1.00 93.94 134 LEU A O 1
ATOM 1093 N N . SER A 1 135 ? 21.575 -5.286 -22.415 1.00 94.06 135 SER A N 1
ATOM 1094 C CA . SER A 1 135 ? 20.477 -5.661 -21.511 1.00 94.06 135 SER A CA 1
ATOM 1095 C C . SER A 1 135 ? 19.125 -5.174 -22.034 1.00 94.06 135 SER A C 1
ATOM 1097 O O . SER A 1 135 ? 18.162 -5.938 -22.061 1.00 94.06 135 SER A O 1
ATOM 1099 N N . PHE A 1 136 ? 19.061 -3.925 -22.507 1.00 95.31 136 PHE A N 1
ATOM 1100 C CA . PHE A 1 136 ? 17.866 -3.343 -23.117 1.00 95.31 136 PHE A CA 1
ATOM 1101 C C . PHE A 1 136 ? 17.390 -4.143 -24.338 1.00 95.31 136 PHE A C 1
ATOM 1103 O O . PHE A 1 136 ? 16.207 -4.479 -24.417 1.00 95.31 136 PHE A O 1
ATOM 1110 N N . ILE A 1 137 ? 18.291 -4.501 -25.260 1.00 95.31 137 ILE A N 1
ATOM 1111 C CA . ILE A 1 137 ? 17.944 -5.274 -26.467 1.00 95.31 137 ILE A CA 1
ATOM 1112 C C . ILE A 1 137 ? 17.388 -6.650 -26.084 1.00 95.31 137 ILE A C 1
ATOM 1114 O O . ILE A 1 137 ? 16.325 -7.043 -26.568 1.00 95.31 137 ILE A O 1
ATOM 1118 N N . VAL A 1 138 ? 18.078 -7.363 -25.188 1.00 94.62 138 VAL A N 1
ATOM 1119 C CA . VAL A 1 138 ? 17.675 -8.704 -24.737 1.00 94.62 138 VAL A CA 1
ATOM 1120 C C . VAL A 1 138 ? 16.295 -8.670 -24.084 1.00 94.62 138 VAL A C 1
ATOM 1122 O O . VAL A 1 138 ? 15.428 -9.470 -24.430 1.00 94.62 138 VAL A O 1
ATOM 1125 N N . ILE A 1 139 ? 16.059 -7.722 -23.175 1.00 92.75 139 ILE A N 1
ATOM 1126 C CA . ILE A 1 139 ? 14.778 -7.622 -22.466 1.00 92.75 139 ILE A CA 1
ATOM 1127 C C . ILE A 1 139 ? 13.659 -7.215 -23.411 1.00 92.75 139 ILE A C 1
ATOM 1129 O O . ILE A 1 139 ? 12.578 -7.787 -23.324 1.00 92.75 139 ILE A O 1
ATOM 1133 N N . THR A 1 140 ? 13.911 -6.288 -24.337 1.00 92.94 140 THR A N 1
ATOM 1134 C CA . THR A 1 140 ? 12.919 -5.907 -25.352 1.00 92.94 140 THR A CA 1
ATOM 1135 C C . THR A 1 140 ? 12.488 -7.126 -26.163 1.00 92.94 140 THR A C 1
ATOM 1137 O O . THR A 1 140 ? 11.294 -7.366 -26.324 1.00 92.94 140 THR A O 1
ATOM 1140 N N . PHE A 1 141 ? 13.443 -7.938 -26.624 1.00 93.88 141 PHE A N 1
ATOM 1141 C CA . PHE A 1 141 ? 13.151 -9.150 -27.389 1.00 93.88 141 PHE A CA 1
ATOM 1142 C C . PHE A 1 141 ? 12.331 -10.167 -26.584 1.00 93.88 141 PHE A C 1
ATOM 1144 O O . PHE A 1 141 ? 11.332 -10.680 -27.082 1.00 93.88 141 PHE A O 1
ATOM 1151 N N . ILE A 1 142 ? 12.709 -10.417 -25.326 1.00 91.62 142 ILE A N 1
ATOM 1152 C CA . ILE A 1 142 ? 11.980 -11.329 -24.433 1.00 91.62 142 ILE A CA 1
ATOM 1153 C C . ILE A 1 142 ? 10.562 -10.808 -24.159 1.00 91.62 142 ILE A C 1
ATOM 1155 O O . ILE A 1 142 ? 9.589 -11.552 -24.279 1.00 91.62 142 ILE A O 1
ATOM 1159 N N . ALA A 1 143 ? 10.422 -9.526 -23.822 1.00 89.56 143 ALA A N 1
ATOM 1160 C CA . ALA A 1 143 ? 9.137 -8.915 -23.501 1.00 89.56 143 ALA A CA 1
ATOM 1161 C C . ALA A 1 143 ? 8.178 -8.894 -24.705 1.00 89.56 143 ALA A C 1
ATOM 1163 O O . ALA A 1 143 ? 6.973 -9.023 -24.522 1.00 89.56 143 ALA A O 1
ATOM 1164 N N . LEU A 1 144 ? 8.684 -8.823 -25.941 1.00 91.12 144 LEU A N 1
ATOM 1165 C CA . LEU A 1 144 ? 7.856 -8.958 -27.147 1.00 91.12 144 LEU A CA 1
ATOM 1166 C C . LEU A 1 144 ? 7.260 -10.366 -27.329 1.00 91.12 144 LEU A C 1
ATOM 1168 O O . LEU A 1 144 ? 6.243 -10.509 -28.003 1.00 91.12 144 LEU A O 1
ATOM 1172 N N . GLN A 1 145 ? 7.875 -11.400 -26.750 1.00 88.94 145 GLN A N 1
ATOM 1173 C CA . GLN A 1 145 ? 7.437 -12.794 -26.894 1.00 88.94 145 GLN A CA 1
ATOM 1174 C C . GLN A 1 145 ? 6.542 -13.272 -25.750 1.00 88.94 145 GLN A C 1
ATOM 1176 O O . GLN A 1 145 ? 5.799 -14.240 -25.907 1.00 88.94 145 GLN A O 1
ATOM 1181 N N . ILE A 1 146 ? 6.612 -12.616 -24.591 1.00 85.75 146 ILE A N 1
ATOM 1182 C CA . ILE A 1 146 ? 5.888 -13.028 -23.391 1.00 85.75 146 ILE A CA 1
ATOM 1183 C C . ILE A 1 146 ? 4.627 -12.182 -23.238 1.00 85.75 146 ILE A C 1
ATOM 1185 O O . ILE A 1 146 ? 4.689 -10.959 -23.159 1.00 85.75 146 ILE A O 1
ATOM 1189 N N . LYS A 1 147 ? 3.475 -12.843 -23.101 1.00 82.06 147 LYS A N 1
ATOM 1190 C CA . LYS A 1 147 ? 2.248 -12.215 -22.605 1.00 82.06 147 LYS A CA 1
ATOM 1191 C C . LYS A 1 147 ? 1.982 -12.713 -21.191 1.00 82.06 147 LYS A C 1
ATOM 1193 O O . LYS A 1 147 ? 1.805 -13.909 -20.977 1.00 82.06 147 LYS A O 1
ATOM 1198 N N . ILE A 1 148 ? 1.971 -11.801 -20.227 1.00 82.00 148 ILE A N 1
ATOM 1199 C CA . ILE A 1 148 ? 1.748 -12.146 -18.822 1.00 82.00 148 ILE A CA 1
ATOM 1200 C C . ILE A 1 148 ? 0.245 -12.311 -18.597 1.00 82.00 148 ILE A C 1
ATOM 1202 O O . ILE A 1 148 ? -0.518 -11.377 -18.840 1.00 82.00 148 ILE A O 1
ATOM 1206 N N . ASN A 1 149 ? -0.176 -13.493 -18.138 1.00 85.31 149 ASN A N 1
ATOM 1207 C CA . ASN A 1 149 ? -1.531 -13.683 -17.630 1.00 85.31 149 ASN A CA 1
ATOM 1208 C C . ASN A 1 149 ? -1.615 -13.115 -16.198 1.00 85.31 149 ASN A C 1
ATOM 1210 O O . ASN A 1 149 ? -0.801 -13.472 -15.343 1.00 85.31 149 ASN A O 1
ATOM 1214 N N . LEU A 1 150 ? -2.584 -12.229 -15.960 1.00 86.81 150 LEU A N 1
ATOM 1215 C CA . LEU A 1 150 ? -2.823 -11.548 -14.688 1.00 86.81 150 LEU A CA 1
ATOM 1216 C C . LEU A 1 150 ? -4.106 -12.018 -13.975 1.00 86.81 150 LEU A C 1
ATOM 1218 O O . LEU A 1 150 ? -4.379 -11.541 -12.879 1.00 86.81 150 LEU A O 1
ATOM 1222 N N . ASP A 1 151 ? -4.852 -12.983 -14.527 1.00 87.06 151 ASP A N 1
ATOM 1223 C CA . ASP A 1 151 ? -6.145 -13.448 -13.991 1.00 87.06 151 ASP A CA 1
ATOM 1224 C C . ASP A 1 151 ? -6.045 -13.932 -12.532 1.00 87.06 151 ASP A C 1
ATOM 1226 O O . ASP A 1 151 ? -6.957 -13.749 -11.725 1.00 87.06 151 ASP A O 1
ATOM 1230 N N . TRP A 1 152 ? -4.898 -14.510 -12.161 1.00 88.38 152 TRP A N 1
ATOM 1231 C CA . TRP A 1 152 ? -4.615 -15.004 -10.811 1.00 88.38 152 TRP A CA 1
ATOM 1232 C C . TRP A 1 152 ? -4.533 -13.894 -9.756 1.00 88.38 152 TRP A C 1
ATOM 1234 O O . TRP A 1 152 ? -4.641 -14.190 -8.566 1.00 88.38 152 TRP A O 1
ATOM 1244 N N . LEU A 1 153 ? -4.353 -12.629 -10.152 1.00 91.69 153 LEU A N 1
ATOM 1245 C CA . LEU A 1 153 ? -4.292 -11.513 -9.208 1.00 91.69 153 LEU A CA 1
ATOM 1246 C C . LEU A 1 153 ? -5.615 -11.306 -8.481 1.00 91.69 153 LEU A C 1
ATOM 1248 O O . LEU A 1 153 ? -5.594 -10.966 -7.303 1.00 91.69 153 LEU A O 1
ATOM 1252 N N . SER A 1 154 ? -6.745 -11.610 -9.123 1.00 88.88 154 SER A N 1
ATOM 1253 C CA . SER A 1 154 ? -8.076 -11.541 -8.502 1.00 88.88 154 SER A CA 1
ATOM 1254 C C . SER A 1 154 ? -8.191 -12.371 -7.212 1.00 88.88 154 SER A C 1
ATOM 1256 O O . SER A 1 154 ? -8.985 -12.046 -6.331 1.00 88.88 154 SER A O 1
ATOM 1258 N N . LEU A 1 155 ? -7.340 -13.392 -7.027 1.00 93.50 155 LEU A N 1
ATOM 1259 C CA . LEU A 1 155 ? -7.265 -14.165 -5.784 1.00 93.50 155 LEU A CA 1
ATOM 1260 C C . LEU A 1 155 ? -6.897 -13.305 -4.569 1.00 93.50 155 LEU A C 1
ATOM 1262 O O . LEU A 1 155 ? -7.327 -13.626 -3.463 1.00 93.50 155 LEU A O 1
ATOM 1266 N N . PHE A 1 156 ? -6.124 -12.228 -4.748 1.00 93.44 156 PHE A N 1
ATOM 1267 C CA . PHE A 1 156 ? -5.730 -11.311 -3.668 1.00 93.44 156 PHE A CA 1
ATOM 1268 C C . PHE A 1 156 ? -6.886 -10.463 -3.147 1.00 93.44 156 PHE A C 1
ATOM 1270 O O . PHE A 1 156 ? -6.806 -9.933 -2.041 1.00 93.44 156 PHE A O 1
ATOM 1277 N N . ASP A 1 157 ? -7.955 -10.377 -3.928 1.00 88.12 157 ASP A N 1
ATOM 1278 C CA . ASP A 1 157 ? -9.120 -9.552 -3.652 1.00 88.12 157 ASP A CA 1
ATOM 1279 C C . ASP A 1 157 ? -10.270 -10.347 -3.012 1.00 88.12 157 ASP A C 1
ATOM 1281 O O . ASP A 1 157 ? -11.285 -9.796 -2.586 1.00 88.12 157 ASP A O 1
ATOM 1285 N N . LEU A 1 158 ? -10.105 -11.669 -2.888 1.00 93.12 158 LEU A N 1
ATOM 1286 C CA . LEU A 1 158 ? -11.018 -12.499 -2.113 1.00 93.12 158 LEU A CA 1
ATOM 1287 C C . LEU A 1 158 ? -10.922 -12.120 -0.624 1.00 93.12 158 LEU A C 1
ATOM 1289 O O . LEU A 1 158 ? -9.815 -12.095 -0.076 1.00 93.12 158 LEU A O 1
ATOM 1293 N N . PRO A 1 159 ? -12.051 -11.947 0.093 1.00 92.31 159 PRO A N 1
ATOM 1294 C CA . PRO A 1 159 ? -12.034 -11.582 1.512 1.00 92.31 159 PRO A CA 1
ATOM 1295 C C . PRO A 1 159 ? -11.203 -12.534 2.377 1.00 92.31 159 PRO A C 1
ATOM 1297 O O . PRO A 1 159 ? -10.503 -12.101 3.289 1.00 92.31 159 PRO A O 1
ATOM 1300 N N . ILE A 1 160 ? -11.230 -13.834 2.061 1.00 95.06 160 ILE A N 1
ATOM 1301 C CA . ILE A 1 160 ? -10.421 -14.844 2.753 1.00 95.06 160 ILE A CA 1
ATOM 1302 C C . ILE A 1 160 ? -8.919 -14.618 2.559 1.00 95.06 160 ILE A C 1
ATOM 1304 O O . ILE A 1 160 ? -8.148 -14.792 3.500 1.00 95.06 160 ILE A O 1
ATOM 1308 N N . THR A 1 161 ? -8.494 -14.176 1.377 1.00 95.69 161 THR A N 1
ATOM 1309 C CA . THR A 1 161 ? -7.090 -13.872 1.105 1.00 95.69 161 THR A CA 1
ATOM 1310 C C . THR A 1 161 ? -6.652 -12.635 1.877 1.00 95.69 161 THR A C 1
ATOM 1312 O O . THR A 1 161 ? -5.594 -12.663 2.501 1.00 95.69 161 THR A O 1
ATOM 1315 N N . CYS A 1 162 ? -7.484 -11.591 1.943 1.00 95.56 162 CYS A N 1
ATOM 1316 C CA . CYS A 1 162 ? -7.203 -10.427 2.786 1.00 95.56 162 CYS A CA 1
ATOM 1317 C C . CYS A 1 162 ? -7.083 -10.813 4.267 1.00 95.56 162 CYS A C 1
ATOM 1319 O O . CYS A 1 162 ? -6.131 -10.395 4.921 1.00 95.56 162 CYS A O 1
ATOM 1321 N N . ILE A 1 163 ? -7.977 -11.671 4.778 1.00 97.44 163 ILE A N 1
ATOM 1322 C CA . ILE A 1 163 ? -7.897 -12.202 6.151 1.00 97.44 163 ILE A CA 1
ATOM 1323 C C . ILE A 1 163 ? -6.552 -12.901 6.390 1.00 97.44 163 ILE A C 1
ATOM 1325 O O . ILE A 1 163 ? -5.888 -12.640 7.393 1.00 97.44 163 ILE A O 1
ATOM 1329 N N . LEU A 1 164 ? -6.124 -13.768 5.467 1.00 97.44 164 LEU A N 1
ATOM 1330 C CA . LEU A 1 164 ? -4.851 -14.485 5.574 1.00 97.44 164 LEU A CA 1
ATOM 1331 C C . LEU A 1 164 ? -3.642 -13.543 5.517 1.00 97.44 164 LEU A C 1
ATOM 1333 O O . LEU A 1 164 ? -2.677 -13.740 6.257 1.00 97.44 164 LEU A O 1
ATOM 1337 N N . ILE A 1 165 ? -3.694 -12.507 4.678 1.00 96.69 165 ILE A N 1
ATOM 1338 C CA . ILE A 1 165 ? -2.649 -11.482 4.602 1.00 96.69 165 ILE A CA 1
ATOM 1339 C C . ILE A 1 165 ? -2.577 -10.708 5.921 1.00 96.69 165 ILE A C 1
ATOM 1341 O O . ILE A 1 165 ? -1.495 -10.581 6.486 1.00 96.69 165 ILE A O 1
ATOM 1345 N N . ILE A 1 166 ? -3.705 -10.241 6.460 1.00 97.12 166 ILE A N 1
ATOM 1346 C CA . ILE A 1 166 ? -3.747 -9.503 7.733 1.00 97.12 166 ILE A CA 1
ATOM 1347 C C . ILE A 1 166 ? -3.242 -10.387 8.882 1.00 97.12 166 ILE A C 1
ATOM 1349 O O . ILE A 1 166 ? -2.426 -9.945 9.695 1.00 97.12 166 ILE A O 1
ATOM 1353 N N . PHE A 1 167 ? -3.638 -11.661 8.904 1.00 97.81 167 PHE A N 1
ATOM 1354 C CA . PHE A 1 167 ? -3.101 -12.644 9.843 1.00 97.81 167 PHE A CA 1
ATOM 1355 C C . PHE A 1 167 ? -1.581 -12.767 9.739 1.00 97.81 167 PHE A C 1
ATOM 1357 O O . PHE A 1 167 ? -0.889 -12.740 10.758 1.00 97.81 167 PHE A O 1
ATOM 1364 N N . LEU A 1 168 ? -1.043 -12.846 8.519 1.00 96.50 168 LEU A N 1
ATOM 1365 C CA . LEU A 1 168 ? 0.396 -12.910 8.290 1.00 96.50 168 LEU A CA 1
ATOM 1366 C C . LEU A 1 168 ? 1.109 -11.633 8.759 1.00 96.50 168 LEU A C 1
ATOM 1368 O O . LEU A 1 168 ? 2.178 -11.735 9.359 1.00 96.50 168 LEU A O 1
ATOM 1372 N N . TYR A 1 169 ? 0.521 -10.450 8.558 1.00 94.94 169 TYR A N 1
ATOM 1373 C CA . TYR A 1 169 ? 1.054 -9.184 9.077 1.00 94.94 169 TYR A CA 1
ATOM 1374 C C . TYR A 1 169 ? 1.183 -9.227 10.605 1.00 94.94 169 TYR A C 1
ATOM 1376 O O . TYR A 1 169 ? 2.255 -8.947 11.148 1.00 94.94 169 TYR A O 1
ATOM 1384 N N . CYS A 1 170 ? 0.126 -9.636 11.310 1.00 95.50 170 CYS A N 1
ATOM 1385 C CA . CYS A 1 170 ? 0.177 -9.782 12.763 1.00 95.50 170 CYS A CA 1
ATOM 1386 C C . CYS A 1 170 ? 1.181 -10.864 13.195 1.00 95.50 170 CYS A C 1
ATOM 1388 O O . CYS A 1 170 ? 1.925 -10.682 14.158 1.00 95.50 170 CYS A O 1
ATOM 1390 N N . LEU A 1 171 ? 1.249 -11.986 12.479 1.00 95.25 171 LEU A N 1
ATOM 1391 C CA . LEU A 1 171 ? 2.162 -13.079 12.802 1.00 95.25 171 LEU A CA 1
ATOM 1392 C C . LEU A 1 171 ? 3.634 -12.671 12.635 1.00 95.25 171 LEU A C 1
ATOM 1394 O O . LEU A 1 171 ? 4.468 -13.017 13.473 1.00 95.25 171 LEU A O 1
ATOM 1398 N N . LEU A 1 172 ? 3.957 -11.903 11.591 1.00 93.00 172 LEU A N 1
ATOM 1399 C CA . LEU A 1 172 ? 5.300 -11.368 11.375 1.00 93.00 172 LEU A CA 1
ATOM 1400 C C . LEU A 1 172 ? 5.731 -10.486 12.547 1.00 93.00 172 LEU A C 1
ATOM 1402 O O . LEU A 1 172 ? 6.785 -10.747 13.130 1.00 93.00 172 LEU A O 1
ATOM 1406 N N . PHE A 1 173 ? 4.896 -9.528 12.964 1.00 91.56 173 PHE A N 1
ATOM 1407 C CA . PHE A 1 173 ? 5.203 -8.693 14.129 1.00 91.56 173 PHE A CA 1
ATOM 1408 C C . PHE A 1 173 ? 5.335 -9.512 15.412 1.00 91.56 173 PHE A C 1
ATOM 1410 O O . PHE A 1 173 ? 6.255 -9.277 16.193 1.00 91.56 173 PHE A O 1
ATOM 1417 N N . TYR A 1 174 ? 4.482 -10.521 15.610 1.00 92.81 174 TYR A N 1
ATOM 1418 C CA . TYR A 1 174 ? 4.594 -11.424 16.755 1.00 92.81 174 TYR A CA 1
ATOM 1419 C C . TYR A 1 174 ? 5.949 -12.148 16.802 1.00 92.81 174 TYR A C 1
ATOM 1421 O O . TYR A 1 174 ? 6.510 -12.356 17.881 1.00 92.81 174 TYR A O 1
ATOM 1429 N N . PHE A 1 175 ? 6.516 -12.499 15.647 1.00 91.31 175 PHE A N 1
ATOM 1430 C CA . PHE A 1 175 ? 7.856 -13.082 15.557 1.00 91.31 175 PHE A CA 1
ATOM 1431 C C . PHE A 1 175 ? 8.997 -12.054 15.526 1.00 91.31 175 PHE A C 1
ATOM 1433 O O . PHE A 1 175 ? 10.161 -12.456 15.591 1.00 91.31 175 PHE A O 1
ATOM 1440 N N . GLY A 1 176 ? 8.687 -10.755 15.519 1.00 88.12 176 GLY A N 1
ATOM 1441 C CA . GLY A 1 176 ? 9.660 -9.661 15.534 1.00 88.12 176 GLY A CA 1
ATOM 1442 C C . GLY A 1 176 ? 10.086 -9.177 14.146 1.00 88.12 176 GLY A C 1
ATOM 1443 O O . GLY A 1 176 ? 11.119 -8.525 14.027 1.00 88.12 176 GLY A O 1
ATOM 1444 N N . TYR A 1 177 ? 9.319 -9.492 13.101 1.00 87.94 177 TYR A N 1
ATOM 1445 C CA . TYR A 1 177 ? 9.558 -9.040 11.732 1.00 87.94 177 TYR A CA 1
ATOM 1446 C C . TYR A 1 177 ? 8.572 -7.946 11.332 1.00 87.94 177 TYR A C 1
ATOM 1448 O O . TYR A 1 177 ? 7.369 -8.070 11.547 1.00 87.94 177 TYR A O 1
ATOM 1456 N N . HIS A 1 178 ? 9.078 -6.891 10.696 1.00 86.75 178 HIS A N 1
ATOM 1457 C CA . HIS A 1 178 ? 8.232 -5.813 10.200 1.00 86.75 178 HIS A CA 1
ATOM 1458 C C . HIS A 1 178 ? 7.484 -6.245 8.915 1.00 86.75 178 HIS A C 1
ATOM 1460 O O . HIS A 1 178 ? 8.140 -6.662 7.952 1.00 86.75 178 HIS A O 1
ATOM 1466 N N . PRO A 1 179 ? 6.146 -6.110 8.825 1.00 86.75 179 PRO A N 1
ATOM 1467 C CA . PRO A 1 179 ? 5.362 -6.552 7.666 1.00 86.75 179 PRO A CA 1
ATOM 1468 C C . PRO A 1 179 ? 5.651 -5.816 6.357 1.00 86.75 179 PRO A C 1
ATOM 1470 O O . PRO A 1 179 ? 5.305 -6.322 5.295 1.00 86.75 179 PRO A O 1
ATOM 1473 N N . ALA A 1 180 ? 6.333 -4.666 6.398 1.00 80.31 180 ALA A N 1
ATOM 1474 C CA . ALA A 1 180 ? 6.781 -3.950 5.192 1.00 80.31 180 ALA A CA 1
ATOM 1475 C C . ALA A 1 180 ? 7.629 -4.815 4.238 1.00 80.31 180 ALA A C 1
ATOM 1477 O O . ALA A 1 180 ? 7.764 -4.478 3.065 1.00 80.31 180 ALA A O 1
ATOM 1478 N N . LEU A 1 181 ? 8.169 -5.951 4.693 1.00 82.50 181 LEU A N 1
ATOM 1479 C CA . LEU A 1 181 ? 8.808 -6.926 3.806 1.00 82.50 181 LEU A CA 1
ATOM 1480 C C . LEU A 1 181 ? 7.845 -7.511 2.760 1.00 82.50 181 LEU A C 1
ATOM 1482 O O . LEU A 1 181 ? 8.278 -7.873 1.671 1.00 82.50 181 LEU A O 1
ATOM 1486 N N . LEU A 1 182 ? 6.550 -7.605 3.082 1.00 89.38 182 LEU A N 1
ATOM 1487 C CA . LEU A 1 182 ? 5.517 -8.094 2.170 1.00 89.38 182 LEU A CA 1
ATOM 1488 C C . LEU A 1 182 ? 5.085 -7.018 1.172 1.00 89.38 182 LEU A C 1
ATOM 1490 O O . LEU A 1 182 ? 4.603 -7.358 0.095 1.00 89.38 182 LEU A O 1
ATOM 1494 N N . LEU A 1 183 ? 5.290 -5.736 1.493 1.00 88.69 183 LEU A N 1
ATOM 1495 C CA . LEU A 1 183 ? 4.884 -4.621 0.637 1.00 88.69 183 LEU A CA 1
ATOM 1496 C C . LEU A 1 183 ? 5.588 -4.658 -0.725 1.00 88.69 183 LEU A C 1
ATOM 1498 O O . LEU A 1 183 ? 4.960 -4.360 -1.733 1.00 88.69 183 LEU A O 1
ATOM 1502 N N . ALA A 1 184 ? 6.834 -5.133 -0.796 1.00 88.44 184 ALA A N 1
ATOM 1503 C CA . ALA A 1 184 ? 7.533 -5.283 -2.073 1.00 88.44 184 ALA A CA 1
ATOM 1504 C C . ALA A 1 184 ? 6.851 -6.278 -3.034 1.00 88.44 184 ALA A C 1
ATOM 1506 O O . ALA A 1 184 ? 7.064 -6.208 -4.242 1.00 88.44 184 ALA A O 1
ATOM 1507 N N . PHE A 1 185 ? 6.021 -7.183 -2.507 1.00 90.19 185 PHE A N 1
ATOM 1508 C CA . PHE A 1 185 ? 5.268 -8.172 -3.279 1.00 90.19 185 PHE A CA 1
ATOM 1509 C C . PHE A 1 185 ? 3.799 -7.777 -3.455 1.00 90.19 185 PHE A C 1
ATOM 1511 O O . PHE A 1 185 ? 3.242 -7.950 -4.534 1.00 90.19 185 PHE A O 1
ATOM 1518 N N . LEU A 1 186 ? 3.171 -7.255 -2.399 1.00 94.31 186 LEU A N 1
ATOM 1519 C CA . LEU A 1 186 ? 1.746 -6.915 -2.376 1.00 94.31 186 LEU A CA 1
ATOM 1520 C C . LEU A 1 186 ? 1.466 -5.515 -2.927 1.00 94.31 186 LEU A C 1
ATOM 1522 O O . LEU A 1 186 ? 0.414 -5.287 -3.514 1.00 94.31 186 LEU A O 1
ATOM 1526 N N . GLY A 1 187 ? 2.404 -4.586 -2.774 1.00 94.12 187 GLY A N 1
ATOM 1527 C CA . GLY A 1 187 ? 2.262 -3.195 -3.187 1.00 94.12 187 GLY A CA 1
ATOM 1528 C C . GLY A 1 187 ? 1.968 -3.005 -4.680 1.00 94.12 187 GLY A C 1
ATOM 1529 O O . GLY A 1 187 ? 1.084 -2.212 -4.989 1.00 94.12 187 GLY A O 1
ATOM 1530 N N . PRO A 1 188 ? 2.591 -3.743 -5.625 1.00 94.19 188 PRO A N 1
ATOM 1531 C CA . PRO A 1 188 ? 2.238 -3.637 -7.043 1.00 94.19 188 PRO A CA 1
ATOM 1532 C C . PRO A 1 188 ? 0.788 -4.054 -7.327 1.00 94.19 188 PRO A C 1
ATOM 1534 O O . PRO A 1 188 ? 0.134 -3.459 -8.178 1.00 94.19 188 PRO A O 1
ATOM 1537 N N . ILE A 1 189 ? 0.276 -5.047 -6.588 1.00 95.62 189 ILE A N 1
ATOM 1538 C CA . ILE A 1 189 ? -1.112 -5.524 -6.686 1.00 95.62 189 ILE A CA 1
ATOM 1539 C C . ILE A 1 189 ? -2.060 -4.466 -6.115 1.00 95.62 189 ILE A C 1
ATOM 1541 O O . ILE A 1 189 ? -3.026 -4.081 -6.760 1.00 95.62 189 ILE A O 1
ATOM 1545 N N . GLN A 1 190 ? -1.737 -3.929 -4.939 1.00 95.75 190 GLN A N 1
ATOM 1546 C CA . GLN A 1 190 ? -2.506 -2.862 -4.295 1.00 95.75 190 GLN A CA 1
ATOM 1547 C C . GLN A 1 190 ? -2.566 -1.584 -5.141 1.00 95.75 190 GLN A C 1
ATOM 1549 O O . GLN A 1 190 ? -3.593 -0.907 -5.164 1.00 95.75 190 GLN A O 1
ATOM 1554 N N . LEU A 1 191 ? -1.469 -1.252 -5.829 1.00 95.62 191 LEU A N 1
ATOM 1555 C CA . LEU A 1 191 ? -1.385 -0.120 -6.748 1.00 95.62 191 LEU A CA 1
ATOM 1556 C C . LEU A 1 191 ? -2.263 -0.345 -7.988 1.00 95.62 191 LEU A C 1
ATOM 1558 O O . LEU A 1 191 ? -2.974 0.570 -8.402 1.00 95.62 191 LEU A O 1
ATOM 1562 N N . LEU A 1 192 ? -2.242 -1.561 -8.547 1.00 95.50 192 LEU A N 1
ATOM 1563 C CA . LEU A 1 192 ? -3.113 -1.966 -9.651 1.00 95.50 192 LEU A CA 1
ATOM 1564 C C . LEU A 1 192 ? -4.591 -1.844 -9.273 1.00 95.50 192 LEU A C 1
ATOM 1566 O O . LEU A 1 192 ? -5.325 -1.106 -9.923 1.00 95.50 192 LEU A O 1
ATOM 1570 N N . PHE A 1 193 ? -4.986 -2.471 -8.171 1.00 96.81 193 PHE A N 1
ATOM 1571 C CA . PHE A 1 193 ? -6.371 -2.493 -7.707 1.00 96.81 193 PHE A CA 1
ATOM 1572 C C . PHE A 1 193 ? -6.920 -1.103 -7.387 1.00 96.81 193 PHE A C 1
ATOM 1574 O O . PHE A 1 193 ? -8.065 -0.790 -7.712 1.00 96.81 193 PHE A O 1
ATOM 1581 N N . LEU A 1 194 ? -6.104 -0.229 -6.788 1.00 97.31 194 LEU A N 1
ATOM 1582 C CA . LEU A 1 194 ? -6.513 1.155 -6.564 1.00 97.31 194 LEU A CA 1
ATOM 1583 C C . LEU A 1 194 ? -6.709 1.902 -7.891 1.00 97.31 194 LEU A C 1
ATOM 1585 O O . LEU A 1 194 ? -7.699 2.613 -8.049 1.00 97.31 194 LEU A O 1
ATOM 1589 N N . SER A 1 195 ? -5.795 1.728 -8.850 1.00 96.81 195 SER A N 1
ATOM 1590 C CA . SER A 1 195 ? -5.906 2.336 -10.179 1.00 96.81 195 SER A CA 1
ATOM 1591 C C . SER A 1 195 ? -7.174 1.886 -10.914 1.00 96.81 195 SER A C 1
ATOM 1593 O O . SER A 1 195 ? -7.872 2.718 -11.493 1.00 96.81 195 SER A O 1
ATOM 1595 N N . GLU A 1 196 ? -7.489 0.591 -10.874 1.00 96.12 196 GLU A N 1
ATOM 1596 C CA . GLU A 1 196 ? -8.682 0.009 -11.504 1.00 96.12 196 GLU A CA 1
ATOM 1597 C C . GLU A 1 196 ? -9.971 0.520 -10.850 1.00 96.12 196 GLU A C 1
ATOM 1599 O O . GLU A 1 196 ? -10.902 0.912 -11.553 1.00 96.12 196 GLU A O 1
ATOM 1604 N N . ASN A 1 197 ? -10.003 0.655 -9.521 1.00 97.56 197 ASN A N 1
ATOM 1605 C CA . ASN A 1 197 ? -11.134 1.275 -8.831 1.00 97.56 197 ASN A CA 1
ATOM 1606 C C . ASN A 1 197 ? -11.333 2.747 -9.208 1.00 97.56 197 ASN A C 1
ATOM 1608 O O . ASN A 1 197 ? -12.466 3.168 -9.434 1.00 97.56 197 ASN A O 1
ATOM 1612 N N . ILE A 1 198 ? -10.262 3.547 -9.282 1.00 97.25 198 ILE A N 1
ATOM 1613 C CA . ILE A 1 198 ? -10.369 4.960 -9.687 1.00 97.25 198 ILE A CA 1
ATOM 1614 C C . ILE A 1 198 ? -10.897 5.048 -11.127 1.00 97.25 198 ILE A C 1
ATOM 1616 O O . ILE A 1 198 ? -11.755 5.881 -11.421 1.00 97.25 198 ILE A O 1
ATOM 1620 N N . GLN A 1 199 ? -10.438 4.163 -12.016 1.00 95.88 199 GLN A N 1
ATOM 1621 C CA . GLN A 1 199 ? -10.927 4.089 -13.391 1.00 95.88 199 GLN A CA 1
ATOM 1622 C C . GLN A 1 199 ? -12.408 3.691 -13.459 1.00 95.88 199 GLN A C 1
ATOM 1624 O O . GLN A 1 199 ? -13.177 4.337 -14.170 1.00 95.88 199 GLN A O 1
ATOM 1629 N N . ALA A 1 200 ? -12.821 2.664 -12.712 1.00 96.56 200 ALA A N 1
ATOM 1630 C CA . ALA A 1 200 ? -14.214 2.239 -12.631 1.00 96.56 200 ALA A CA 1
ATOM 1631 C C . ALA A 1 200 ? -15.105 3.374 -12.105 1.00 96.56 200 ALA A C 1
ATOM 1633 O O . ALA A 1 200 ? -16.127 3.684 -12.716 1.00 96.56 200 ALA A O 1
ATOM 1634 N N . ALA A 1 201 ? -14.670 4.068 -11.049 1.00 95.94 201 ALA A N 1
ATOM 1635 C CA . ALA A 1 201 ? -15.371 5.223 -10.499 1.00 95.94 201 ALA A CA 1
ATOM 1636 C C . ALA A 1 201 ? -15.537 6.350 -11.530 1.00 95.94 201 ALA A C 1
ATOM 1638 O O . ALA A 1 201 ? -16.620 6.917 -11.648 1.00 95.94 201 ALA A O 1
ATOM 1639 N N . LEU A 1 202 ? -14.491 6.650 -12.310 1.00 94.69 202 LEU A N 1
ATOM 1640 C CA . LEU A 1 202 ? -14.537 7.665 -13.368 1.00 94.69 202 LEU A CA 1
ATOM 1641 C C . LEU A 1 202 ? -15.568 7.326 -14.456 1.00 94.69 202 LEU A C 1
ATOM 1643 O O . LEU A 1 202 ? -16.181 8.221 -15.036 1.00 94.69 202 LEU A O 1
ATOM 1647 N N . LEU A 1 203 ? -15.758 6.035 -14.722 1.00 93.38 203 LEU A N 1
ATOM 1648 C CA . LEU A 1 203 ? -16.714 5.511 -15.696 1.00 93.38 203 LEU A CA 1
ATOM 1649 C C . LEU A 1 203 ? -18.100 5.225 -15.092 1.00 93.38 203 LEU A C 1
ATOM 1651 O O . LEU A 1 203 ? -18.973 4.733 -15.804 1.00 93.38 203 LEU A O 1
ATOM 1655 N N . ASN A 1 204 ? -18.321 5.541 -13.810 1.00 92.38 204 ASN A N 1
ATOM 1656 C CA . ASN A 1 204 ? -19.530 5.195 -13.052 1.00 92.38 204 ASN A CA 1
ATOM 1657 C C . ASN A 1 204 ? -19.854 3.688 -13.062 1.00 92.38 204 ASN A C 1
ATOM 1659 O O . ASN A 1 204 ? -21.019 3.287 -13.071 1.00 92.38 204 ASN A O 1
ATOM 1663 N N . LEU A 1 205 ? -18.819 2.849 -13.071 1.00 95.88 205 LEU A N 1
ATOM 1664 C CA . LEU A 1 205 ? -18.926 1.398 -12.965 1.00 95.88 205 LEU A CA 1
ATOM 1665 C C . LEU A 1 205 ? -18.792 0.948 -11.499 1.00 95.88 205 LEU A C 1
ATOM 1667 O O . LEU A 1 205 ? -18.197 1.661 -10.684 1.00 95.88 205 LEU A O 1
ATOM 1671 N N . PRO A 1 206 ? -19.326 -0.234 -11.139 1.00 95.00 206 PRO A N 1
ATOM 1672 C CA . PRO A 1 206 ? -19.115 -0.810 -9.818 1.00 95.00 206 PRO A CA 1
ATOM 1673 C C . PRO A 1 206 ? -17.624 -0.966 -9.507 1.00 95.00 206 PRO A C 1
ATOM 1675 O O . PRO A 1 206 ? -16.858 -1.448 -10.335 1.00 95.00 206 PRO A O 1
ATOM 1678 N N . LEU A 1 207 ? -17.224 -0.589 -8.293 1.00 96.12 207 LEU A N 1
ATOM 1679 C CA . LEU A 1 207 ? -15.859 -0.808 -7.819 1.00 96.12 207 LEU A CA 1
ATOM 1680 C C . LEU A 1 207 ? -15.651 -2.293 -7.532 1.00 96.12 207 LEU A C 1
ATOM 1682 O O . LEU A 1 207 ? -16.455 -2.906 -6.818 1.00 96.12 207 LEU A O 1
ATOM 1686 N N . GLU A 1 208 ? -14.559 -2.855 -8.031 1.00 93.50 208 GLU A N 1
ATOM 1687 C CA . GLU A 1 208 ? -14.267 -4.281 -7.896 1.00 93.50 208 GLU A CA 1
ATOM 1688 C C . GLU A 1 208 ? -13.421 -4.550 -6.654 1.00 93.50 208 GLU A C 1
ATOM 1690 O O . GLU A 1 208 ? -13.789 -5.407 -5.849 1.00 93.50 208 GLU A O 1
ATOM 1695 N N . HIS A 1 209 ? -12.391 -3.733 -6.417 1.00 97.06 209 HIS A N 1
ATOM 1696 C CA . HIS A 1 209 ? -11.302 -4.122 -5.531 1.00 97.06 209 HIS A CA 1
ATOM 1697 C C . HIS A 1 209 ? -11.392 -3.614 -4.105 1.00 97.06 209 HIS A C 1
ATOM 1699 O O . HIS A 1 209 ? -11.631 -2.437 -3.854 1.00 97.06 209 HIS A O 1
ATOM 1705 N N . LEU A 1 210 ? -11.174 -4.503 -3.142 1.00 96.06 210 LEU A N 1
ATOM 1706 C CA . LEU A 1 210 ? -11.137 -4.200 -1.710 1.00 96.06 210 LEU A CA 1
ATOM 1707 C C . LEU A 1 210 ? -9.706 -4.214 -1.153 1.00 96.06 210 LEU A C 1
ATOM 1709 O O . LEU A 1 210 ? -9.441 -3.560 -0.139 1.00 96.06 210 LEU A O 1
ATOM 1713 N N . PHE A 1 211 ? -8.770 -4.902 -1.815 1.00 96.69 211 PHE A N 1
ATOM 1714 C CA . PHE A 1 211 ? -7.381 -5.020 -1.370 1.00 96.69 211 PHE A CA 1
ATOM 1715 C C . PHE A 1 211 ? -6.477 -3.907 -1.926 1.00 96.69 211 PHE A C 1
ATOM 1717 O O . PHE A 1 211 ? -5.682 -4.112 -2.840 1.00 96.69 211 PHE A O 1
ATOM 1724 N N . THR A 1 212 ? -6.549 -2.711 -1.342 1.00 96.25 212 THR A N 1
ATOM 1725 C CA . THR A 1 212 ? -5.639 -1.602 -1.667 1.00 96.25 212 THR A CA 1
ATOM 1726 C C . THR A 1 212 ? -4.731 -1.268 -0.487 1.00 96.25 212 THR A C 1
ATOM 1728 O O . THR A 1 212 ? -4.932 -1.724 0.641 1.00 96.25 212 THR A O 1
ATOM 1731 N N . HIS A 1 213 ? -3.699 -0.463 -0.737 1.00 94.88 213 HIS A N 1
ATOM 1732 C CA . HIS A 1 213 ? -2.831 0.030 0.330 1.00 94.88 213 HIS A CA 1
ATOM 1733 C C . HIS A 1 213 ? -3.633 0.861 1.343 1.00 94.88 213 HIS A C 1
ATOM 1735 O O . HIS A 1 213 ? -3.538 0.629 2.550 1.00 94.88 213 HIS A O 1
ATOM 1741 N N . GLY A 1 214 ? -4.512 1.734 0.843 1.00 94.62 214 GLY A N 1
ATOM 1742 C CA . GLY A 1 214 ? -5.359 2.586 1.668 1.00 94.62 214 GLY A CA 1
ATOM 1743 C C . GLY A 1 214 ? -6.281 1.802 2.596 1.00 94.62 214 GLY A C 1
ATOM 1744 O O . GLY A 1 214 ? -6.389 2.153 3.767 1.00 94.62 214 GLY A O 1
ATOM 1745 N N . THR A 1 215 ? -6.910 0.709 2.140 1.00 95.06 215 THR A N 1
ATOM 1746 C CA . THR A 1 215 ? -7.768 -0.110 3.022 1.00 95.06 215 THR A CA 1
ATOM 1747 C C . THR A 1 215 ? -6.961 -0.852 4.071 1.00 95.06 215 THR A C 1
ATOM 1749 O O . THR A 1 215 ? -7.379 -0.935 5.227 1.00 95.06 215 THR A O 1
ATOM 1752 N N . MET A 1 216 ? -5.780 -1.356 3.708 1.00 95.12 216 MET A N 1
ATOM 1753 C CA . MET A 1 216 ? -4.866 -1.963 4.673 1.00 95.12 216 MET A CA 1
ATOM 1754 C C . MET A 1 216 ? -4.417 -0.953 5.734 1.00 95.12 216 MET A C 1
ATOM 1756 O O . MET A 1 216 ? -4.376 -1.303 6.911 1.00 95.12 216 MET A O 1
ATOM 1760 N N . SER A 1 217 ? -4.115 0.287 5.349 1.00 95.06 217 SER A N 1
ATOM 1761 C CA . SER A 1 217 ? -3.739 1.358 6.278 1.00 95.06 217 SER A CA 1
ATOM 1762 C C . SER A 1 217 ? -4.910 1.762 7.181 1.00 95.06 217 SER A C 1
ATOM 1764 O O . SER A 1 217 ? -4.834 1.618 8.401 1.00 95.06 217 SER A O 1
ATOM 1766 N N . ALA A 1 218 ? -6.038 2.145 6.581 1.00 96.00 218 ALA A N 1
ATOM 1767 C CA . ALA A 1 218 ? -7.189 2.706 7.280 1.00 96.00 218 ALA A CA 1
ATOM 1768 C C . ALA A 1 218 ? -7.894 1.722 8.222 1.00 96.00 218 ALA A C 1
ATOM 1770 O O . ALA A 1 218 ? -8.459 2.144 9.231 1.00 96.00 218 ALA A O 1
ATOM 1771 N N . PHE A 1 219 ? -7.872 0.424 7.899 1.00 96.31 219 PHE A N 1
ATOM 1772 C CA . PHE A 1 219 ? -8.663 -0.587 8.601 1.00 96.31 219 PHE A CA 1
ATOM 1773 C C . PHE A 1 219 ? -7.813 -1.675 9.252 1.00 96.31 219 PHE A C 1
ATOM 1775 O O . PHE A 1 219 ? -7.930 -1.898 10.458 1.00 96.31 219 PHE A O 1
ATOM 1782 N N . ALA A 1 220 ? -6.949 -2.359 8.496 1.00 95.12 220 ALA A N 1
ATOM 1783 C CA . ALA A 1 220 ? -6.148 -3.455 9.050 1.00 95.12 220 ALA A CA 1
ATOM 1784 C C . ALA A 1 220 ? -5.048 -2.957 10.003 1.00 95.12 220 ALA A C 1
ATOM 1786 O O . ALA A 1 220 ? -4.768 -3.585 11.027 1.00 95.12 220 ALA A O 1
ATOM 1787 N N . ASN A 1 221 ? -4.469 -1.800 9.684 1.00 94.38 221 ASN A N 1
ATOM 1788 C CA . ASN A 1 221 ? -3.428 -1.124 10.449 1.00 94.38 221 ASN A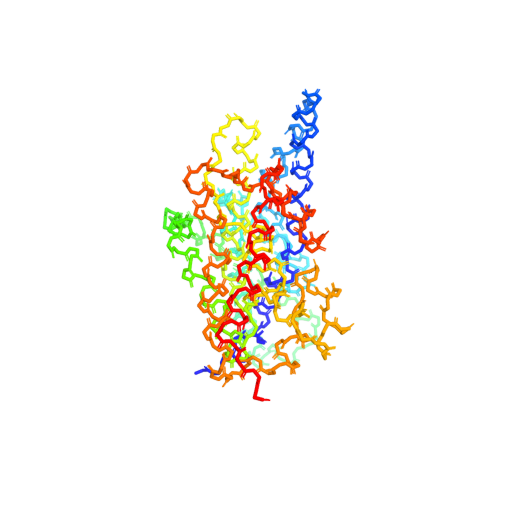 CA 1
ATOM 1789 C C . ASN A 1 221 ? -3.924 0.198 11.060 1.00 94.38 221 ASN A C 1
ATOM 1791 O O . ASN A 1 221 ? -3.106 1.057 11.378 1.00 94.38 221 ASN A O 1
ATOM 1795 N N . MET A 1 222 ? -5.240 0.339 11.278 1.00 94.94 222 MET A N 1
ATOM 1796 C CA . MET A 1 222 ? -5.911 1.571 11.732 1.00 94.94 222 MET A CA 1
ATOM 1797 C C . MET A 1 222 ? -5.189 2.275 12.892 1.00 94.94 222 MET A C 1
ATOM 1799 O O . MET A 1 222 ? -5.087 3.496 12.933 1.00 94.94 222 MET A O 1
ATOM 1803 N N . SER A 1 223 ? -4.678 1.500 13.851 1.00 95.31 223 SER A N 1
ATOM 1804 C CA . SER A 1 223 ? -3.883 2.008 14.970 1.00 95.31 223 SER A CA 1
ATOM 1805 C C . SER A 1 223 ? -2.527 1.310 15.082 1.00 95.31 223 SER A C 1
ATOM 1807 O O . SER A 1 223 ? -2.075 1.005 16.188 1.00 95.31 223 SER A O 1
ATOM 1809 N N . GLY A 1 224 ? -1.966 0.954 13.930 1.00 93.12 224 GLY A N 1
ATOM 1810 C CA . GLY A 1 224 ? -0.896 -0.013 13.736 1.00 93.12 224 GLY A CA 1
ATOM 1811 C C . GLY A 1 224 ? -1.409 -1.449 13.606 1.00 93.12 224 GLY A C 1
ATOM 1812 O O . GLY A 1 224 ? -2.573 -1.753 13.897 1.00 93.12 224 GLY A O 1
ATOM 1813 N N . THR A 1 225 ? -0.534 -2.347 13.149 1.00 93.38 225 THR A N 1
ATOM 1814 C CA . THR A 1 225 ? -0.878 -3.759 12.929 1.00 93.38 225 THR A CA 1
ATOM 1815 C C . THR A 1 225 ? -1.376 -4.409 14.213 1.00 93.38 225 THR A C 1
ATOM 1817 O O . THR A 1 225 ? -0.777 -4.246 15.273 1.00 93.38 225 THR A O 1
ATOM 1820 N N . GLY A 1 226 ? -2.471 -5.162 14.120 1.00 92.56 226 GLY A N 1
ATOM 1821 C CA . GLY A 1 226 ? -3.110 -5.792 15.274 1.00 92.56 226 GLY A CA 1
ATOM 1822 C C . GLY A 1 226 ? -4.133 -4.906 15.994 1.00 92.56 226 GLY A C 1
ATOM 1823 O O . GLY A 1 226 ? -4.630 -5.300 17.047 1.00 92.56 226 GLY A O 1
ATOM 1824 N N . VAL A 1 227 ? -4.445 -3.720 15.448 1.00 95.94 227 VAL A N 1
ATOM 1825 C CA . VAL A 1 227 ? -5.443 -2.775 15.984 1.00 95.94 227 VAL A CA 1
ATOM 1826 C C . VAL A 1 227 ? -5.190 -2.506 17.475 1.00 95.94 227 VAL A C 1
ATOM 1828 O O . VAL A 1 227 ? -6.025 -2.749 18.342 1.00 95.94 227 VAL A O 1
ATOM 1831 N N . THR A 1 228 ? -3.977 -2.067 17.810 1.00 95.69 228 THR A N 1
ATOM 1832 C CA . THR A 1 228 ? -3.469 -1.984 19.192 1.00 95.69 228 THR A CA 1
ATOM 1833 C C . THR A 1 228 ? -4.054 -0.874 20.075 1.00 95.69 228 THR A C 1
ATOM 1835 O O . THR A 1 228 ? -3.704 -0.792 21.250 1.00 95.69 228 THR A O 1
ATOM 1838 N N . ILE A 1 229 ? -4.951 -0.023 19.572 1.00 96.56 229 ILE A N 1
ATOM 1839 C CA . ILE A 1 229 ? -5.511 1.103 20.339 1.00 96.56 229 ILE A CA 1
ATOM 1840 C C . ILE A 1 229 ? -6.174 0.678 21.660 1.00 96.56 229 ILE A C 1
ATOM 1842 O O . ILE A 1 229 ? -6.087 1.401 22.649 1.00 96.56 229 ILE A O 1
ATOM 1846 N N . GLY A 1 230 ? -6.765 -0.518 21.727 1.00 95.38 230 GLY A N 1
ATOM 1847 C CA . GLY A 1 230 ? -7.393 -1.040 22.939 1.00 95.38 230 GLY A CA 1
ATOM 1848 C C . GLY A 1 230 ? -6.424 -1.156 24.114 1.00 95.38 230 GLY A C 1
ATOM 1849 O O . GLY A 1 230 ? -6.718 -0.660 25.198 1.00 95.38 230 GLY A O 1
ATOM 1850 N N . ILE A 1 231 ? -5.235 -1.737 23.912 1.00 94.62 231 ILE A N 1
ATOM 1851 C CA . ILE A 1 231 ? -4.243 -1.834 24.994 1.00 94.62 231 ILE A CA 1
ATOM 1852 C C . ILE A 1 231 ? -3.630 -0.479 25.349 1.00 94.62 231 ILE A C 1
ATOM 1854 O O . ILE A 1 231 ? -3.333 -0.230 26.516 1.00 94.62 231 ILE A O 1
ATOM 1858 N N . VAL A 1 232 ? -3.504 0.423 24.373 1.00 95.19 232 VAL A N 1
ATOM 1859 C CA . VAL A 1 232 ? -3.046 1.798 24.617 1.00 95.19 232 VAL A CA 1
ATOM 1860 C C . VAL A 1 232 ? -4.010 2.536 25.543 1.00 95.19 232 VAL A C 1
ATOM 1862 O O . VAL A 1 232 ? -3.565 3.214 26.460 1.00 95.19 232 VAL A O 1
ATOM 1865 N N . LEU A 1 233 ? -5.318 2.374 25.339 1.00 95.19 233 LEU A N 1
ATOM 1866 C CA . LEU A 1 233 ? -6.351 3.003 26.164 1.00 95.19 233 LEU A CA 1
ATOM 1867 C C . LEU A 1 233 ? -6.506 2.346 27.547 1.00 95.19 233 LEU A C 1
ATOM 1869 O O . LEU A 1 233 ? -6.881 3.022 28.502 1.00 95.19 233 LEU A O 1
ATOM 1873 N N . LEU A 1 234 ? -6.216 1.047 27.674 1.00 93.88 234 LEU A N 1
ATOM 1874 C CA . LEU A 1 234 ? -6.294 0.323 28.950 1.00 93.88 234 LEU A CA 1
ATOM 1875 C C . LEU A 1 234 ? -5.058 0.538 29.839 1.00 93.88 234 LEU A C 1
ATOM 1877 O O . LEU A 1 234 ? -5.175 0.562 31.065 1.00 93.88 234 LEU A O 1
ATOM 1881 N N . SER A 1 235 ? -3.870 0.684 29.248 1.00 90.75 235 SER A N 1
ATOM 1882 C CA . SER A 1 235 ? -2.608 0.756 29.987 1.00 90.75 235 SER A CA 1
ATOM 1883 C C . SER A 1 235 ? -2.224 2.194 30.334 1.00 90.75 235 SER A C 1
ATOM 1885 O O . SER A 1 235 ? -1.778 2.963 29.482 1.00 90.75 235 SER A O 1
ATOM 1887 N N . LYS A 1 236 ? -2.267 2.535 31.630 1.00 87.75 236 LYS A N 1
ATOM 1888 C CA . LYS A 1 236 ? -1.783 3.836 32.141 1.00 87.75 236 LYS A CA 1
ATOM 1889 C C . LYS A 1 236 ? -0.305 4.096 31.823 1.00 87.75 236 LYS A C 1
ATOM 1891 O O . LYS A 1 236 ? 0.105 5.249 31.742 1.00 87.75 236 LYS A O 1
ATOM 1896 N N . LYS A 1 237 ? 0.491 3.034 31.653 1.00 89.94 237 LYS A N 1
ATOM 1897 C CA . LYS A 1 237 ? 1.923 3.116 31.342 1.00 89.94 237 LYS A CA 1
ATOM 1898 C C . LYS A 1 237 ? 2.179 3.397 29.858 1.00 89.94 237 LYS A C 1
ATOM 1900 O O . LYS A 1 237 ? 3.082 4.165 29.547 1.00 89.94 237 LYS A O 1
ATOM 1905 N N . LEU A 1 238 ? 1.415 2.779 28.953 1.00 89.94 238 LEU A N 1
ATOM 1906 C CA . LEU A 1 238 ? 1.617 2.929 27.504 1.00 89.94 238 LEU A CA 1
ATOM 1907 C C . LEU A 1 238 ? 0.903 4.144 26.916 1.00 89.94 238 LEU A C 1
ATOM 1909 O O . LEU A 1 238 ? 1.395 4.705 25.936 1.00 89.94 238 LEU A O 1
ATOM 1913 N N . ALA A 1 239 ? -0.231 4.555 27.492 1.00 91.00 239 ALA A N 1
ATOM 1914 C CA . ALA A 1 239 ? -1.041 5.649 26.961 1.00 91.00 239 ALA A CA 1
ATOM 1915 C C . ALA A 1 239 ? -0.233 6.931 26.666 1.00 91.00 239 ALA A C 1
ATOM 1917 O O . ALA A 1 239 ? -0.338 7.429 25.542 1.00 91.00 239 ALA A O 1
ATOM 1918 N N . PRO A 1 240 ? 0.627 7.443 27.578 1.00 92.94 240 PRO A N 1
ATOM 1919 C CA . PRO A 1 240 ? 1.308 8.722 27.366 1.00 92.94 240 PRO A CA 1
ATOM 1920 C C . PRO A 1 240 ? 2.269 8.724 26.171 1.00 92.94 240 PRO A C 1
ATOM 1922 O O . PRO A 1 240 ? 2.396 9.735 25.487 1.00 92.94 240 PRO A O 1
ATOM 1925 N N . SER A 1 241 ? 2.939 7.599 25.905 1.00 91.62 241 SER A N 1
ATOM 1926 C CA . SER A 1 241 ? 3.917 7.483 24.817 1.00 91.62 241 SER A CA 1
ATOM 1927 C C . SER A 1 241 ? 3.314 6.953 23.516 1.00 91.62 241 SER A C 1
ATOM 1929 O O . SER A 1 241 ? 3.876 7.183 22.448 1.00 91.62 241 SER A O 1
ATOM 1931 N N . SER A 1 242 ? 2.189 6.237 23.578 1.00 95.31 242 SER A N 1
ATOM 1932 C CA . SER A 1 242 ? 1.676 5.471 22.434 1.00 95.31 242 SER A CA 1
ATOM 1933 C C . SER A 1 242 ? 0.397 6.038 21.831 1.00 95.31 242 SER A C 1
ATOM 1935 O O . SER A 1 242 ? 0.152 5.790 20.659 1.00 95.31 242 SER A O 1
ATOM 1937 N N . LEU A 1 243 ? -0.415 6.809 22.570 1.00 96.00 243 LEU A N 1
ATOM 1938 C CA . LEU A 1 243 ? -1.740 7.232 22.091 1.00 96.00 243 LEU A CA 1
ATOM 1939 C C . LEU A 1 243 ? -1.676 8.089 20.827 1.00 96.00 243 LEU A C 1
ATOM 1941 O O . LEU A 1 243 ? -2.406 7.823 19.877 1.00 96.00 243 LEU A O 1
ATOM 1945 N N . LYS A 1 244 ? -0.775 9.078 20.790 1.00 95.56 244 LYS A N 1
ATOM 1946 C CA . LYS A 1 244 ? -0.605 9.928 19.605 1.00 95.56 244 LYS A CA 1
ATOM 1947 C C . LYS A 1 244 ? -0.154 9.105 18.399 1.00 95.56 244 LYS A C 1
ATOM 1949 O O . LYS A 1 244 ? -0.738 9.242 17.338 1.00 95.56 244 LYS A O 1
ATOM 1954 N N . ALA A 1 245 ? 0.846 8.242 18.570 1.00 95.00 245 ALA A N 1
ATOM 1955 C CA . ALA A 1 245 ? 1.336 7.379 17.498 1.00 95.00 245 ALA A CA 1
ATOM 1956 C C . ALA A 1 245 ? 0.230 6.436 16.991 1.00 95.00 245 ALA A C 1
ATOM 1958 O O . ALA A 1 245 ? -0.055 6.403 15.797 1.00 95.00 245 ALA A O 1
ATOM 1959 N N . ALA A 1 246 ? -0.472 5.765 17.909 1.00 95.75 246 ALA A N 1
ATOM 1960 C CA . ALA A 1 246 ? -1.548 4.835 17.584 1.00 95.75 246 ALA A CA 1
ATOM 1961 C C . ALA A 1 246 ? -2.724 5.529 16.889 1.00 95.75 246 ALA A C 1
ATOM 1963 O O . ALA A 1 246 ? -3.400 4.906 16.082 1.00 95.75 246 ALA A O 1
ATOM 1964 N N . TRP A 1 247 ? -2.962 6.815 17.158 1.00 96.12 247 TRP A N 1
ATOM 1965 C CA . TRP A 1 247 ? -3.967 7.587 16.431 1.00 96.12 247 TRP A CA 1
ATOM 1966 C C . TRP A 1 247 ? -3.636 7.732 14.944 1.00 96.12 247 TRP A C 1
ATOM 1968 O O . TRP A 1 247 ? -4.545 7.793 14.127 1.00 96.12 247 TRP A O 1
ATOM 1978 N N . PHE A 1 248 ? -2.352 7.764 14.597 1.00 95.00 248 PHE A N 1
ATOM 1979 C CA . PHE A 1 248 ? -1.852 7.880 13.229 1.00 95.00 248 PHE A CA 1
ATOM 1980 C C . PHE A 1 248 ? -1.311 6.544 12.704 1.00 95.00 248 PHE A C 1
ATOM 1982 O O . PHE A 1 248 ? -0.357 6.542 11.942 1.00 95.00 248 PHE A O 1
ATOM 1989 N N . GLY A 1 249 ? -1.859 5.403 13.137 1.00 92.81 249 GLY A N 1
ATOM 1990 C CA . GLY A 1 249 ? -1.489 4.096 12.577 1.00 92.81 249 GLY A CA 1
ATOM 1991 C C . GLY A 1 249 ? -0.093 3.572 12.960 1.00 92.81 249 GLY A C 1
ATOM 1992 O O . GLY A 1 249 ? 0.360 2.582 12.393 1.00 92.81 249 GLY A O 1
ATOM 1993 N N . VAL A 1 250 ? 0.590 4.200 13.922 1.00 92.50 250 VAL A N 1
ATOM 1994 C CA . VAL A 1 250 ? 1.962 3.866 14.353 1.00 92.50 250 VAL A CA 1
ATOM 1995 C C . VAL A 1 250 ? 1.909 3.185 15.724 1.00 92.50 250 VAL A C 1
ATOM 1997 O O . VAL A 1 250 ? 1.345 3.735 16.670 1.00 92.50 250 VAL A O 1
ATOM 2000 N N . ASN A 1 251 ? 2.476 1.985 15.877 1.00 91.94 251 ASN A N 1
ATOM 2001 C CA . ASN A 1 251 ? 2.346 1.207 17.120 1.00 91.94 251 ASN A CA 1
ATOM 2002 C C . ASN A 1 251 ? 3.630 0.576 17.659 1.00 91.94 251 ASN A C 1
ATOM 2004 O O . ASN A 1 251 ? 3.574 -0.265 18.556 1.00 91.94 251 ASN A O 1
ATOM 2008 N N . GLU A 1 252 ? 4.787 1.033 17.208 1.00 89.88 252 GLU A N 1
ATOM 2009 C CA . GLU A 1 252 ? 6.110 0.584 17.635 1.00 89.88 252 GLU A CA 1
ATOM 2010 C C . GLU A 1 252 ? 6.262 0.682 19.157 1.00 89.88 252 GLU A C 1
ATOM 2012 O O . GLU A 1 252 ? 6.739 -0.253 19.800 1.00 89.88 252 GLU A O 1
ATOM 2017 N N . ASN A 1 253 ? 5.756 1.760 19.763 1.00 88.88 253 ASN A N 1
ATOM 2018 C CA . ASN A 1 253 ? 5.772 1.933 21.217 1.00 88.88 253 ASN A CA 1
ATOM 2019 C C . ASN A 1 253 ? 4.969 0.846 21.955 1.00 88.88 253 ASN A C 1
ATOM 2021 O O . ASN A 1 253 ? 5.331 0.474 23.069 1.00 88.88 253 ASN A O 1
ATOM 2025 N N . VAL A 1 254 ? 3.924 0.285 21.337 1.00 90.88 254 VAL A N 1
ATOM 2026 C CA . VAL A 1 254 ? 3.174 -0.858 21.882 1.00 90.88 254 VAL A CA 1
ATOM 2027 C C . VAL A 1 254 ? 3.938 -2.156 21.653 1.00 90.88 254 VAL A C 1
ATOM 2029 O O . VAL A 1 254 ? 4.123 -2.926 22.597 1.00 90.88 254 VAL A O 1
ATOM 2032 N N . ILE A 1 255 ? 4.406 -2.389 20.421 1.00 89.44 255 ILE A N 1
ATOM 2033 C CA . ILE A 1 255 ? 5.124 -3.612 20.040 1.00 89.44 255 ILE A CA 1
ATOM 2034 C C . ILE A 1 255 ? 6.354 -3.817 20.925 1.00 89.44 255 ILE A C 1
ATOM 2036 O O . ILE A 1 255 ? 6.559 -4.922 21.430 1.00 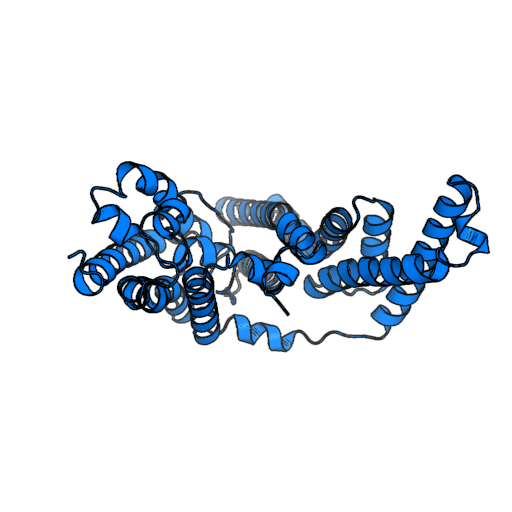89.44 255 ILE A O 1
ATOM 2040 N N . PHE A 1 256 ? 7.137 -2.761 21.149 1.00 85.19 256 PHE A N 1
ATOM 2041 C CA . PHE A 1 256 ? 8.364 -2.815 21.942 1.00 85.19 256 PHE A CA 1
ATOM 2042 C C . PHE A 1 256 ? 8.134 -2.545 23.437 1.00 85.19 256 PHE A C 1
ATOM 2044 O O . PHE A 1 256 ? 8.865 -3.085 24.265 1.00 85.19 256 PHE A O 1
ATOM 2051 N N . GLY A 1 257 ? 7.124 -1.748 23.805 1.00 82.25 257 GLY A N 1
ATOM 2052 C CA . GLY A 1 257 ? 6.848 -1.382 25.198 1.00 82.25 257 GLY A CA 1
ATOM 2053 C C . GLY A 1 257 ? 6.064 -2.428 26.004 1.00 82.25 257 GLY A C 1
ATOM 2054 O O . GLY A 1 257 ? 6.306 -2.562 27.204 1.00 82.25 257 GLY A O 1
ATOM 2055 N N . LEU A 1 258 ? 5.148 -3.175 25.370 1.00 81.31 258 LEU A N 1
ATOM 2056 C CA . LEU A 1 258 ? 4.380 -4.288 25.970 1.00 81.31 258 LEU A CA 1
ATOM 2057 C C . LEU A 1 258 ? 5.022 -5.671 25.711 1.00 81.31 258 LEU A C 1
ATOM 2059 O O . LEU A 1 258 ? 4.437 -6.715 26.004 1.00 81.31 258 LEU A O 1
ATOM 2063 N N . PRO A 1 259 ? 6.285 -5.690 25.268 1.00 76.81 259 PRO A N 1
ATOM 2064 C CA . PRO A 1 259 ? 6.830 -6.620 24.264 1.00 76.81 259 PRO A CA 1
ATOM 2065 C C . PRO A 1 259 ? 5.791 -7.579 23.664 1.00 76.81 259 PRO A C 1
ATOM 2067 O O . PRO A 1 259 ? 5.593 -8.680 24.169 1.00 76.81 259 PRO A O 1
ATOM 2070 N N . VAL A 1 260 ? 5.122 -7.188 22.577 1.00 83.44 260 VAL A N 1
ATOM 2071 C CA . VAL A 1 260 ? 4.194 -8.089 21.861 1.00 83.44 260 VAL A CA 1
ATOM 2072 C C . VAL A 1 260 ? 4.949 -9.286 21.273 1.00 83.44 260 VAL A C 1
ATOM 2074 O O . VAL A 1 260 ? 4.447 -10.414 21.266 1.00 83.44 260 VAL A O 1
ATOM 2077 N N . THR A 1 261 ? 6.182 -9.051 20.827 1.00 86.19 261 THR A N 1
ATOM 2078 C CA . THR A 1 261 ? 7.059 -10.059 20.235 1.00 86.19 261 THR A CA 1
ATOM 2079 C C . THR A 1 261 ? 7.237 -11.258 21.163 1.00 86.19 261 THR A C 1
ATOM 2081 O O . THR A 1 261 ? 7.746 -11.132 22.276 1.00 86.19 261 THR A O 1
ATOM 2084 N N . LYS A 1 262 ? 6.841 -12.445 20.687 1.00 85.31 262 LYS A N 1
ATOM 2085 C CA . LYS A 1 262 ? 6.937 -13.737 21.392 1.00 85.31 262 LYS A CA 1
ATOM 2086 C C . LYS A 1 262 ? 6.234 -13.783 22.758 1.00 85.31 262 LYS A C 1
ATOM 2088 O O . LYS A 1 262 ? 6.419 -14.736 23.518 1.00 85.31 262 LYS A O 1
ATOM 2093 N N . ASN A 1 263 ? 5.378 -12.813 23.075 1.00 91.69 263 ASN A N 1
ATOM 2094 C CA . ASN A 1 263 ? 4.624 -12.795 24.321 1.00 91.69 263 ASN A CA 1
ATOM 2095 C C . ASN A 1 263 ? 3.351 -13.634 24.187 1.00 91.69 263 ASN A C 1
ATOM 2097 O O . ASN A 1 263 ? 2.390 -13.255 23.520 1.00 91.69 263 ASN A O 1
ATOM 2101 N N . LYS A 1 264 ? 3.329 -14.792 24.852 1.00 90.38 264 LYS A N 1
ATOM 2102 C CA . LYS A 1 264 ? 2.200 -15.736 24.796 1.00 90.38 264 LYS A CA 1
ATOM 2103 C C . LYS A 1 264 ? 0.862 -15.103 25.197 1.00 90.38 264 LYS A C 1
ATOM 2105 O O . LYS A 1 264 ? -0.149 -15.440 24.594 1.00 90.38 264 LYS A O 1
ATOM 2110 N N . LYS A 1 265 ? 0.852 -14.175 26.164 1.00 91.38 265 LYS A N 1
ATOM 2111 C CA . LYS A 1 265 ? -0.373 -13.475 26.591 1.00 91.38 265 LYS A CA 1
ATOM 2112 C C . LYS A 1 265 ? -0.874 -12.501 25.523 1.00 91.38 265 LYS A C 1
ATOM 2114 O O . LYS A 1 265 ? -2.076 -12.340 25.361 1.00 91.38 265 LYS A O 1
ATOM 2119 N N . ALA A 1 266 ? 0.042 -11.865 24.793 1.00 92.69 266 ALA A N 1
ATOM 2120 C CA . ALA A 1 266 ? -0.301 -10.923 23.732 1.00 92.69 266 ALA A CA 1
ATOM 2121 C C . ALA A 1 266 ? -0.715 -11.619 22.426 1.00 92.69 266 ALA A C 1
ATOM 2123 O O . ALA A 1 266 ? -1.399 -11.001 21.619 1.00 92.69 266 ALA A O 1
ATOM 2124 N N . PHE A 1 267 ? -0.355 -12.893 22.214 1.00 94.50 267 PHE A N 1
ATOM 2125 C CA . PHE A 1 267 ? -0.622 -13.604 20.957 1.00 94.50 267 PHE A CA 1
ATOM 2126 C C . PHE A 1 267 ? -2.098 -13.566 20.553 1.00 94.50 267 PHE A C 1
ATOM 2128 O O . PHE A 1 267 ? -2.420 -13.166 19.441 1.00 94.50 267 PHE A O 1
ATOM 2135 N N . LEU A 1 268 ? -3.003 -13.964 21.448 1.00 95.56 268 LEU A N 1
ATOM 2136 C CA . LEU A 1 268 ? -4.421 -14.067 21.116 1.00 95.56 268 LEU A CA 1
ATOM 2137 C C . LEU A 1 268 ? -5.069 -12.701 20.802 1.00 95.56 268 LEU A C 1
ATOM 2139 O O . LEU A 1 268 ? -5.662 -12.580 19.730 1.00 95.56 268 LEU A O 1
ATOM 2143 N N . PRO A 1 269 ? -4.946 -11.657 21.648 1.00 95.44 269 PRO A N 1
ATOM 2144 C CA . PRO A 1 269 ? -5.518 -10.348 21.329 1.00 95.44 269 PRO A CA 1
ATOM 2145 C C . PRO A 1 269 ? -4.833 -9.673 20.132 1.00 95.44 269 PRO A C 1
ATOM 2147 O O . PRO A 1 269 ? -5.518 -9.060 19.319 1.00 95.44 269 PRO A O 1
ATOM 2150 N N . PHE A 1 270 ? -3.513 -9.814 19.979 1.00 96.44 270 PHE A N 1
ATOM 2151 C CA . PHE A 1 270 ? -2.772 -9.166 18.897 1.00 96.44 270 PHE A CA 1
ATOM 2152 C C . PHE A 1 270 ? -2.940 -9.870 17.549 1.00 96.44 270 PHE A C 1
ATOM 2154 O O . PHE A 1 270 ? -3.254 -9.226 16.554 1.00 96.44 270 PHE A O 1
ATOM 2161 N N . VAL A 1 271 ? -2.726 -11.187 17.501 1.00 96.94 271 VAL A N 1
ATOM 2162 C CA . VAL A 1 271 ? -2.756 -11.954 16.251 1.00 96.94 271 VAL A CA 1
ATOM 2163 C C . VAL A 1 271 ? -4.188 -12.268 15.858 1.00 96.94 271 VAL A C 1
ATOM 2165 O O . VAL A 1 271 ? -4.620 -11.873 14.782 1.00 96.94 271 VAL A O 1
ATOM 2168 N N . ILE A 1 272 ? -4.955 -12.933 16.722 1.00 97.50 272 ILE A N 1
ATOM 2169 C CA . ILE A 1 272 ? -6.320 -13.353 16.373 1.00 97.50 272 ILE A CA 1
ATOM 2170 C C . ILE A 1 272 ? -7.288 -12.172 16.443 1.00 97.50 272 ILE A C 1
ATOM 2172 O O . ILE A 1 272 ? -8.002 -11.918 15.475 1.00 97.50 272 ILE A O 1
ATOM 2176 N N . GLY A 1 273 ? -7.274 -11.417 17.545 1.00 97.50 273 GLY A N 1
ATOM 2177 C CA . GLY A 1 273 ? -8.107 -10.220 17.689 1.00 97.50 273 GLY A CA 1
ATOM 2178 C C . GLY A 1 273 ? -7.804 -9.182 16.610 1.00 97.50 273 GLY A C 1
ATOM 2179 O O . GLY A 1 273 ? -8.712 -8.736 15.913 1.00 97.50 273 GLY A O 1
ATOM 2180 N N . GLY A 1 274 ? -6.523 -8.885 16.395 1.00 97.44 274 GLY A N 1
ATOM 2181 C CA . GLY A 1 274 ? -6.068 -8.005 15.322 1.00 97.44 274 GLY A CA 1
ATOM 2182 C C . GLY A 1 274 ? -6.503 -8.446 13.925 1.00 97.44 274 GLY A C 1
ATOM 2183 O O . GLY A 1 274 ? -6.978 -7.617 13.154 1.00 97.44 274 GLY A O 1
ATOM 2184 N N . THR A 1 275 ? -6.424 -9.745 13.616 1.00 98.38 275 THR A N 1
ATOM 2185 C CA . THR A 1 275 ? -6.903 -10.283 12.331 1.00 98.38 275 THR A CA 1
ATOM 2186 C C . THR A 1 275 ? -8.402 -10.077 12.160 1.00 98.38 275 THR A C 1
ATOM 2188 O O . THR A 1 275 ? -8.833 -9.579 11.123 1.00 98.38 275 THR A O 1
ATOM 2191 N N . ILE A 1 276 ? -9.202 -10.435 13.168 1.00 98.25 276 ILE A N 1
ATOM 2192 C CA . ILE A 1 276 ? -10.665 -10.314 13.113 1.00 98.25 276 ILE A CA 1
ATOM 2193 C C . ILE A 1 276 ? -11.065 -8.850 12.922 1.00 98.25 276 ILE A C 1
ATOM 2195 O O . ILE A 1 276 ? -11.828 -8.528 12.013 1.00 98.25 276 ILE A O 1
ATOM 2199 N N . LEU A 1 277 ? -10.518 -7.959 13.751 1.00 98.31 277 LEU A N 1
ATOM 2200 C CA . LEU A 1 277 ? -10.841 -6.536 13.705 1.00 98.31 277 LEU A CA 1
ATOM 2201 C C . LEU A 1 277 ? -10.347 -5.889 12.416 1.00 98.31 277 LEU A C 1
ATOM 2203 O O . LEU A 1 277 ? -11.091 -5.130 11.807 1.00 98.31 277 LEU A O 1
ATOM 2207 N N . GLY A 1 278 ? -9.125 -6.195 11.984 1.00 97.38 278 GLY A N 1
ATOM 2208 C CA . GLY A 1 278 ? -8.548 -5.638 10.765 1.00 97.38 278 GLY A CA 1
ATOM 2209 C C . GLY A 1 278 ? -9.255 -6.107 9.494 1.00 97.38 278 GLY A C 1
ATOM 2210 O O . GLY A 1 278 ? -9.350 -5.350 8.534 1.00 97.38 278 GLY A O 1
ATOM 2211 N N . SER A 1 279 ? -9.800 -7.326 9.499 1.00 97.44 279 SER A N 1
ATOM 2212 C CA . SER A 1 279 ? -10.502 -7.899 8.344 1.00 97.44 279 SER A CA 1
ATOM 2213 C C . SER A 1 279 ? -11.989 -7.552 8.296 1.00 97.44 279 SER A C 1
ATOM 2215 O O . SER A 1 279 ? -12.608 -7.661 7.239 1.00 97.44 279 SER A O 1
ATOM 2217 N N . PHE A 1 280 ? -12.583 -7.135 9.417 1.00 97.88 280 PHE A N 1
ATOM 2218 C CA . PHE A 1 280 ? -14.007 -6.806 9.499 1.00 97.88 280 PHE A CA 1
ATOM 2219 C C . PHE A 1 280 ? -14.466 -5.821 8.402 1.00 97.88 280 PHE A C 1
ATOM 2221 O O . PHE A 1 280 ? -15.457 -6.120 7.729 1.00 97.88 280 PHE A O 1
ATOM 2228 N N . PRO A 1 281 ? -13.741 -4.723 8.107 1.00 97.25 281 PRO A N 1
ATOM 2229 C CA . PRO A 1 281 ? -14.159 -3.786 7.060 1.00 97.25 281 PRO A CA 1
ATOM 2230 C C . PRO A 1 281 ? -14.061 -4.377 5.648 1.00 97.25 281 PRO A C 1
ATOM 2232 O O . PRO A 1 281 ? -14.883 -4.056 4.794 1.00 97.25 281 PRO A O 1
ATOM 2235 N N . PHE A 1 282 ? -13.123 -5.300 5.408 1.00 97.38 282 PHE A N 1
ATOM 2236 C CA . PHE A 1 282 ? -12.999 -6.018 4.132 1.00 97.38 282 PHE A CA 1
ATOM 2237 C C . PHE A 1 282 ? -14.222 -6.900 3.865 1.00 97.38 282 PHE A C 1
ATOM 2239 O O . PHE A 1 282 ? -14.730 -6.929 2.746 1.00 97.38 282 PHE A O 1
ATOM 2246 N N . VAL A 1 283 ? -14.755 -7.552 4.903 1.00 97.25 283 VAL A N 1
ATOM 2247 C CA . VAL A 1 283 ? -16.007 -8.317 4.802 1.00 97.25 283 VAL A CA 1
ATOM 2248 C C . VAL A 1 283 ? -17.194 -7.391 4.525 1.00 97.25 283 VAL A C 1
ATOM 2250 O O . VAL A 1 283 ? -18.016 -7.700 3.666 1.00 97.25 283 VAL A O 1
ATOM 2253 N N . LEU A 1 284 ? -17.274 -6.232 5.186 1.00 98.00 284 LEU A N 1
ATOM 2254 C CA . LEU A 1 284 ? -18.333 -5.253 4.911 1.00 98.00 284 LEU A CA 1
ATOM 2255 C C . LEU A 1 284 ? -18.280 -4.720 3.473 1.00 98.00 284 LEU A C 1
ATOM 2257 O O . LEU A 1 284 ? -19.329 -4.584 2.847 1.00 98.00 284 LEU A O 1
ATOM 2261 N N . MET A 1 285 ? -17.082 -4.463 2.938 1.00 97.75 285 MET A N 1
ATOM 2262 C CA . MET A 1 285 ? -16.892 -4.060 1.539 1.00 97.75 285 MET A CA 1
ATOM 2263 C C . MET A 1 285 ? -17.313 -5.158 0.559 1.00 97.75 285 MET A C 1
ATOM 2265 O O . MET A 1 285 ? -17.974 -4.876 -0.439 1.00 97.75 285 MET A O 1
ATOM 2269 N N . ALA A 1 286 ? -16.981 -6.415 0.858 1.00 96.19 286 ALA A N 1
ATOM 2270 C CA . ALA A 1 286 ? -17.376 -7.557 0.037 1.00 96.19 286 ALA A CA 1
ATOM 2271 C C . ALA A 1 286 ? -18.897 -7.774 0.014 1.00 96.19 286 ALA A C 1
ATOM 2273 O O . ALA A 1 286 ? -19.454 -8.145 -1.014 1.00 96.19 286 ALA A O 1
ATOM 2274 N N . LEU A 1 287 ? -19.572 -7.507 1.135 1.00 96.62 287 LEU A N 1
ATOM 2275 C CA . LEU A 1 287 ? -21.028 -7.598 1.265 1.00 96.62 287 LEU A CA 1
ATOM 2276 C C . LEU A 1 287 ? -21.771 -6.347 0.757 1.00 96.62 287 LEU A C 1
ATOM 2278 O O . LEU A 1 287 ? -22.999 -6.337 0.748 1.00 96.62 287 LEU A O 1
ATOM 2282 N N . GLY A 1 288 ? -21.056 -5.288 0.362 1.00 96.12 288 GLY A N 1
ATOM 2283 C CA . GLY A 1 288 ? -21.649 -4.030 -0.109 1.00 96.12 288 GLY A CA 1
ATOM 2284 C C . GLY A 1 288 ? -22.168 -3.098 0.995 1.00 96.12 288 GLY A C 1
ATOM 2285 O O . GLY A 1 288 ? -22.822 -2.099 0.700 1.00 96.12 288 GLY A O 1
ATOM 2286 N N . TYR A 1 289 ? -21.868 -3.377 2.267 1.00 97.44 289 TYR A N 1
ATOM 2287 C CA . TYR A 1 289 ? -22.230 -2.503 3.392 1.00 97.44 289 TYR A CA 1
ATOM 2288 C C . TYR A 1 289 ? -21.294 -1.304 3.559 1.00 97.44 289 TYR A C 1
ATOM 2290 O O . TYR A 1 289 ? -21.664 -0.334 4.222 1.00 97.44 289 TYR A O 1
ATOM 2298 N N . LEU A 1 290 ? -20.101 -1.368 2.968 1.00 97.88 290 LEU A N 1
ATOM 2299 C CA . LEU A 1 290 ? -19.112 -0.298 2.964 1.00 97.88 290 LEU A CA 1
ATOM 2300 C C . LEU A 1 290 ? -18.588 -0.087 1.540 1.00 97.88 290 LEU A C 1
ATOM 2302 O O . LEU A 1 290 ? -18.388 -1.056 0.807 1.00 97.88 290 LEU A O 1
ATOM 2306 N N . ASN A 1 291 ? -18.358 1.164 1.144 1.00 97.31 291 ASN A N 1
ATOM 2307 C CA . ASN A 1 291 ? -17.792 1.449 -0.172 1.00 97.31 291 ASN A CA 1
ATOM 2308 C C . ASN A 1 291 ? -16.340 0.961 -0.270 1.00 97.31 291 ASN A C 1
ATOM 2310 O O . ASN A 1 291 ? -15.574 1.024 0.697 1.00 97.31 291 ASN A O 1
ATOM 2314 N N . LYS A 1 292 ? -15.966 0.509 -1.468 1.00 97.50 292 LYS A N 1
ATOM 2315 C CA . LYS A 1 292 ? -14.597 0.117 -1.811 1.00 97.50 292 LYS A CA 1
ATOM 2316 C C . LYS A 1 292 ? -13.698 1.349 -2.016 1.00 97.50 292 LYS A C 1
ATOM 2318 O O . LYS A 1 292 ? -14.208 2.435 -2.297 1.00 97.50 292 LYS A O 1
ATOM 2323 N N . PRO A 1 293 ? -12.375 1.209 -1.848 1.00 96.94 293 PRO A N 1
ATOM 2324 C CA . PRO A 1 293 ? -11.447 2.333 -1.849 1.00 96.94 293 PRO A CA 1
ATOM 2325 C C . PRO A 1 293 ? -11.247 2.976 -3.219 1.00 96.94 293 PRO A C 1
ATOM 2327 O O . PRO A 1 293 ? -11.063 2.282 -4.217 1.00 96.94 293 PRO A O 1
ATOM 2330 N N . ILE A 1 294 ? -11.164 4.304 -3.230 1.00 97.06 294 ILE A N 1
ATOM 2331 C CA . ILE A 1 294 ? -10.777 5.111 -4.402 1.00 97.06 294 ILE A CA 1
ATOM 2332 C C . ILE A 1 294 ? -9.671 6.115 -4.070 1.00 97.06 294 ILE A C 1
ATOM 2334 O O . ILE A 1 294 ? -9.365 6.980 -4.884 1.00 97.06 294 ILE A O 1
ATOM 2338 N N . PHE A 1 295 ? -9.088 6.040 -2.875 1.00 96.25 295 PHE A N 1
ATOM 2339 C CA . PHE A 1 295 ? -8.078 6.973 -2.389 1.00 96.25 295 PHE A CA 1
ATOM 2340 C C . PHE A 1 295 ? -7.136 6.262 -1.414 1.00 96.25 295 PHE A C 1
ATOM 2342 O O . PHE A 1 295 ? -7.554 5.365 -0.681 1.00 96.25 295 PHE A O 1
ATOM 2349 N N . ASP A 1 296 ? -5.869 6.665 -1.390 1.00 94.38 296 ASP A N 1
ATOM 2350 C CA . ASP A 1 296 ? -4.881 6.203 -0.417 1.00 94.38 296 ASP A CA 1
ATOM 2351 C C . ASP A 1 296 ? -4.571 7.353 0.550 1.00 94.38 296 ASP A C 1
ATOM 2353 O O . ASP A 1 296 ? -3.827 8.270 0.215 1.00 94.38 296 ASP A O 1
ATOM 2357 N N . ALA A 1 297 ? -5.168 7.341 1.745 1.00 83.88 297 ALA A N 1
ATOM 2358 C CA . ALA A 1 297 ? -5.066 8.416 2.744 1.00 83.88 297 ALA A CA 1
ATOM 2359 C C . ALA A 1 297 ? -4.109 8.074 3.905 1.00 83.88 297 ALA A C 1
ATOM 2361 O O . ALA A 1 297 ? -4.544 8.126 5.057 1.00 83.88 297 ALA A O 1
ATOM 2362 N N . PRO A 1 298 ? -2.838 7.703 3.665 1.00 73.50 298 PRO A N 1
ATOM 2363 C CA . PRO A 1 298 ? -2.039 7.076 4.702 1.00 73.50 298 PRO A CA 1
ATOM 2364 C C . PRO A 1 298 ? -1.762 8.052 5.852 1.00 73.50 298 PRO A C 1
ATOM 2366 O O . PRO A 1 298 ? -1.240 9.152 5.647 1.00 73.50 298 PRO A O 1
ATOM 2369 N N . TYR A 1 299 ? -2.072 7.608 7.071 1.00 82.44 299 TYR A N 1
ATOM 2370 C CA . TYR A 1 299 ? -1.680 8.239 8.333 1.00 82.44 299 TYR A CA 1
ATOM 2371 C C . TYR A 1 299 ? -2.306 9.618 8.606 1.00 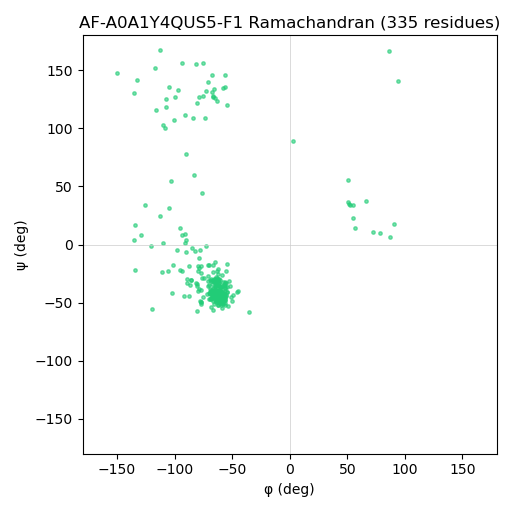82.44 299 TYR A C 1
ATOM 2373 O O . TYR A 1 299 ? -1.667 10.491 9.196 1.00 82.44 299 TYR A O 1
ATOM 2381 N N . LEU A 1 300 ? -3.574 9.827 8.228 1.00 89.94 300 LEU A N 1
ATOM 2382 C CA . LEU A 1 300 ? -4.324 11.070 8.510 1.00 89.94 300 LEU A CA 1
ATOM 2383 C C . LEU A 1 300 ? -5.156 11.021 9.800 1.00 89.94 300 LEU A C 1
ATOM 2385 O O . LEU A 1 300 ? -5.909 11.947 10.110 1.00 89.94 300 LEU A O 1
ATOM 2389 N N . GLY A 1 301 ? -4.976 9.966 10.589 1.00 93.00 301 GLY A N 1
ATOM 2390 C CA . GLY A 1 301 ? -5.682 9.759 11.841 1.00 93.00 301 GLY A CA 1
ATOM 2391 C C . GLY A 1 301 ? -6.926 8.901 11.644 1.00 93.00 301 GLY A C 1
ATOM 2392 O O . GLY A 1 301 ? -7.653 9.090 10.671 1.00 93.00 301 GLY A O 1
ATOM 2393 N N . ILE A 1 302 ? -7.195 8.006 12.599 1.00 95.88 302 ILE A N 1
ATOM 2394 C CA . ILE A 1 302 ? -8.186 6.915 12.504 1.00 95.88 302 ILE A CA 1
ATOM 2395 C C . ILE A 1 302 ? -9.452 7.276 11.703 1.00 95.88 302 ILE A C 1
ATOM 2397 O O . ILE A 1 302 ? -9.785 6.604 10.732 1.00 95.88 302 ILE A O 1
ATOM 2401 N N . PHE A 1 303 ? -10.191 8.318 12.093 1.00 97.00 303 PHE A N 1
ATOM 2402 C CA . PHE A 1 303 ? -11.486 8.617 11.466 1.00 97.00 303 PHE A CA 1
ATOM 2403 C C . PHE A 1 303 ? -11.378 9.324 10.117 1.00 97.00 303 PHE A C 1
ATOM 2405 O O . PHE A 1 303 ? -12.168 9.040 9.221 1.00 97.00 303 PHE A O 1
ATOM 2412 N N . ILE A 1 304 ? -10.422 10.243 9.977 1.00 96.88 304 ILE A N 1
ATOM 2413 C CA . ILE A 1 304 ? -10.237 11.011 8.742 1.00 96.88 304 ILE A CA 1
ATOM 2414 C C . ILE A 1 304 ? -9.735 10.071 7.652 1.00 96.88 304 ILE A C 1
ATOM 2416 O O . ILE A 1 304 ? -10.290 10.047 6.561 1.00 96.88 304 ILE A O 1
ATOM 2420 N N . GLU A 1 305 ? -8.740 9.249 7.973 1.00 95.88 305 GLU A N 1
ATOM 2421 C CA . GLU A 1 305 ? -8.200 8.234 7.074 1.00 95.88 305 GLU A CA 1
ATOM 2422 C C . GLU A 1 305 ? -9.268 7.207 6.672 1.00 95.88 305 GLU A C 1
ATOM 2424 O O . GLU A 1 305 ? -9.460 6.961 5.481 1.00 95.88 305 GLU A O 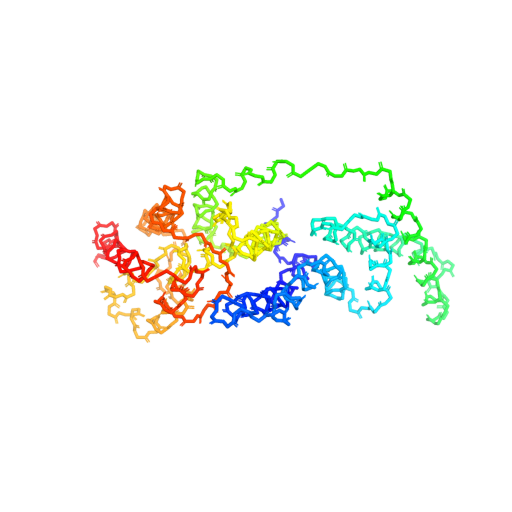1
ATOM 2429 N N . GLY A 1 306 ? -10.039 6.691 7.639 1.00 96.12 306 GLY A N 1
ATOM 2430 C CA . GLY A 1 306 ? -11.157 5.783 7.369 1.00 96.12 306 GLY A CA 1
ATOM 2431 C C . GLY A 1 306 ? -12.227 6.377 6.457 1.00 96.12 306 GLY A C 1
ATOM 2432 O O . GLY A 1 306 ? -12.730 5.686 5.578 1.00 96.12 306 GLY A O 1
ATOM 2433 N N . PHE A 1 307 ? -12.579 7.651 6.637 1.00 97.06 307 PHE A N 1
ATOM 2434 C CA . PHE A 1 307 ? -13.511 8.330 5.739 1.00 97.06 307 PHE A CA 1
ATOM 2435 C C . PHE A 1 307 ? -12.901 8.547 4.351 1.00 97.06 307 PHE A C 1
ATOM 2437 O O . PHE A 1 307 ? -13.550 8.258 3.355 1.00 97.06 307 PHE A O 1
ATOM 2444 N N . LEU A 1 308 ? -11.666 9.046 4.264 1.00 96.38 308 LEU A N 1
ATOM 2445 C CA . LEU A 1 308 ? -11.063 9.446 2.992 1.00 96.38 308 LEU A CA 1
ATOM 2446 C C . LEU A 1 308 ? -10.778 8.269 2.062 1.00 96.38 308 LEU A C 1
ATOM 2448 O O . LEU A 1 308 ? -10.876 8.443 0.855 1.00 96.38 308 LEU A O 1
ATOM 2452 N N . VAL A 1 309 ? -10.467 7.080 2.589 1.00 96.56 309 VAL A N 1
ATOM 2453 C CA . VAL A 1 309 ? -10.104 5.918 1.758 1.00 96.56 309 VAL A CA 1
ATOM 2454 C C . VAL A 1 309 ? -11.191 5.551 0.731 1.00 96.56 309 VAL A C 1
ATOM 2456 O O . VAL A 1 309 ? -10.889 5.140 -0.390 1.00 96.56 309 VAL A O 1
ATOM 2459 N N . ASN A 1 310 ? -12.463 5.725 1.097 1.00 95.50 310 ASN A N 1
ATOM 2460 C CA . ASN A 1 310 ? -13.635 5.339 0.306 1.00 95.50 310 ASN A CA 1
ATOM 2461 C C . ASN A 1 310 ? -14.737 6.418 0.249 1.00 95.50 310 ASN A C 1
ATOM 2463 O O . ASN A 1 310 ? -15.798 6.173 -0.325 1.00 95.50 310 ASN A O 1
ATOM 2467 N N . PHE A 1 311 ? -14.495 7.592 0.841 1.00 95.06 311 PHE A N 1
ATOM 2468 C CA . PHE A 1 311 ? -15.448 8.699 1.004 1.00 95.06 311 PHE A CA 1
ATOM 2469 C C . PHE A 1 311 ? -16.794 8.269 1.602 1.00 95.06 311 PHE A C 1
ATOM 2471 O O . PHE A 1 311 ? -17.854 8.779 1.239 1.00 95.06 311 PHE A O 1
ATOM 2478 N N . ASP A 1 312 ? -16.750 7.322 2.541 1.00 96.62 312 ASP A N 1
ATOM 2479 C CA . ASP A 1 312 ? -17.923 6.734 3.175 1.00 96.62 312 ASP A CA 1
ATOM 2480 C C . ASP A 1 312 ? -17.951 7.060 4.670 1.00 96.62 312 ASP A C 1
ATOM 2482 O O . ASP A 1 312 ? -17.098 6.628 5.447 1.00 96.62 312 ASP A O 1
ATOM 2486 N N . TYR A 1 313 ? -18.958 7.814 5.112 1.00 96.62 313 TYR A N 1
ATOM 2487 C CA . TYR A 1 313 ? -19.096 8.181 6.524 1.00 96.62 313 TYR A CA 1
ATOM 2488 C C . TYR A 1 313 ? -19.315 6.957 7.428 1.00 96.62 313 TYR A C 1
ATOM 2490 O O . TYR A 1 313 ? -19.001 7.009 8.620 1.00 96.62 313 TYR A O 1
ATOM 2498 N N . ARG A 1 314 ? -19.815 5.837 6.880 1.00 98.19 314 ARG A N 1
ATOM 2499 C CA . ARG A 1 314 ? -19.974 4.577 7.622 1.00 98.19 314 ARG A CA 1
ATOM 2500 C C . ARG A 1 314 ? -18.627 4.040 8.106 1.00 98.19 314 ARG A C 1
ATOM 2502 O O . ARG A 1 314 ? -18.594 3.394 9.152 1.00 98.19 314 ARG A O 1
ATOM 2509 N N . SER A 1 315 ? -17.520 4.382 7.440 1.00 97.62 315 SER A N 1
ATOM 2510 C CA . SER A 1 315 ? -16.164 4.043 7.890 1.00 97.62 315 SER A CA 1
ATOM 2511 C C . SER A 1 315 ? -15.856 4.583 9.290 1.00 97.62 315 SER A C 1
ATOM 2513 O O . SER A 1 315 ? -15.164 3.925 10.059 1.00 97.62 315 SER A O 1
ATOM 2515 N N . ILE A 1 316 ? -16.419 5.733 9.685 1.00 97.62 316 ILE A N 1
ATOM 2516 C CA . ILE A 1 316 ? -16.240 6.284 11.041 1.00 97.62 316 ILE A CA 1
ATOM 2517 C C . ILE A 1 316 ? -16.864 5.346 12.083 1.00 97.62 316 ILE A C 1
ATOM 2519 O O . ILE A 1 316 ? -16.251 5.050 13.109 1.00 97.62 316 ILE A O 1
ATOM 2523 N N . ILE A 1 317 ? -18.068 4.839 11.802 1.00 98.19 317 ILE A N 1
ATOM 2524 C CA . ILE A 1 317 ? -18.780 3.893 12.672 1.00 98.19 317 ILE A CA 1
ATOM 2525 C C . ILE A 1 317 ? -18.012 2.570 12.742 1.00 98.19 317 ILE A C 1
ATOM 2527 O O . ILE A 1 317 ? -17.826 2.015 13.822 1.00 98.19 317 ILE A O 1
ATOM 2531 N N . VAL A 1 318 ? -17.520 2.087 11.602 1.00 98.31 318 VAL A N 1
ATOM 2532 C CA . VAL A 1 318 ? -16.701 0.874 11.522 1.00 98.31 318 VAL A CA 1
ATOM 2533 C C . VAL A 1 318 ? -15.418 1.012 12.348 1.00 98.31 318 VAL A C 1
ATOM 2535 O O . VAL A 1 318 ? -15.112 0.120 13.138 1.00 98.31 318 VAL A O 1
ATOM 2538 N N . ASN A 1 319 ? -14.727 2.149 12.270 1.00 98.25 319 ASN A N 1
ATOM 2539 C CA . ASN A 1 319 ? -13.522 2.405 13.059 1.00 98.25 319 ASN A CA 1
ATOM 2540 C C . ASN A 1 319 ? -13.830 2.479 14.563 1.00 98.25 319 ASN A C 1
ATOM 2542 O O . ASN A 1 319 ? -13.075 1.950 15.379 1.00 98.25 319 ASN A O 1
ATOM 2546 N N . LEU A 1 320 ? -14.974 3.052 14.956 1.00 98.44 320 LEU A N 1
ATOM 2547 C CA . LEU A 1 320 ? -15.448 3.001 16.346 1.00 98.44 320 LEU A CA 1
ATOM 2548 C C . LEU A 1 320 ? -15.696 1.559 16.816 1.00 98.44 320 LEU A C 1
ATOM 2550 O O . LEU A 1 320 ? -15.306 1.206 17.931 1.00 98.44 320 LEU A O 1
ATOM 2554 N N . ILE A 1 321 ? -16.288 0.712 15.968 1.00 98.44 321 ILE A N 1
ATOM 2555 C CA . ILE A 1 321 ? -16.473 -0.719 16.253 1.00 98.44 321 ILE A CA 1
ATOM 2556 C C . ILE A 1 321 ? -15.115 -1.414 16.404 1.00 98.44 321 ILE A C 1
ATOM 2558 O O . ILE A 1 321 ? -14.940 -2.194 17.339 1.00 98.44 321 ILE A O 1
ATOM 2562 N N . GLN A 1 322 ? -14.130 -1.108 15.554 1.00 98.44 322 GLN A N 1
ATOM 2563 C CA . GLN A 1 322 ? -12.777 -1.658 15.673 1.00 98.44 322 GLN A CA 1
ATOM 2564 C C . GLN A 1 322 ? -12.088 -1.228 16.979 1.00 98.44 322 GLN A C 1
ATOM 2566 O O . GLN A 1 322 ? -11.474 -2.067 17.642 1.00 98.44 322 GLN A O 1
ATOM 2571 N N . ILE A 1 323 ? -12.231 0.035 17.405 1.00 98.50 323 ILE A N 1
ATOM 2572 C CA . ILE A 1 323 ? -11.726 0.523 18.703 1.00 98.50 323 ILE A CA 1
ATOM 2573 C C . ILE A 1 323 ? -12.397 -0.229 19.861 1.00 98.50 323 ILE A C 1
ATOM 2575 O O . ILE A 1 323 ? -11.709 -0.750 20.743 1.00 98.50 323 ILE A O 1
ATOM 2579 N N . GLY A 1 324 ? -13.731 -0.312 19.858 1.00 98.25 324 GLY A N 1
ATOM 2580 C CA . GLY A 1 324 ? -14.497 -1.014 20.890 1.00 98.25 324 GLY A CA 1
ATOM 2581 C C . GLY A 1 324 ? -14.150 -2.501 20.958 1.00 98.25 324 GLY A C 1
ATOM 2582 O O . GLY A 1 324 ? -13.893 -3.036 22.035 1.00 98.25 324 GLY A O 1
ATOM 2583 N N . GLY A 1 325 ? -14.054 -3.158 19.804 1.00 97.94 325 GLY A N 1
ATOM 2584 C CA . GLY A 1 325 ? -13.617 -4.542 19.693 1.00 97.94 325 GLY A CA 1
ATOM 2585 C C . GLY A 1 325 ? -12.203 -4.732 20.233 1.00 97.94 325 GLY A C 1
ATOM 2586 O O . GLY A 1 325 ? -11.981 -5.620 21.051 1.00 97.94 325 GLY A O 1
ATOM 2587 N N . SER A 1 326 ? -11.265 -3.855 19.867 1.00 97.50 326 SER A N 1
ATOM 2588 C CA . SER A 1 326 ? -9.891 -3.885 20.376 1.00 97.50 326 SER A CA 1
ATOM 2589 C C . SER A 1 326 ? -9.854 -3.806 21.905 1.00 97.50 326 SER A C 1
ATOM 2591 O O . SER A 1 326 ? -9.224 -4.646 22.549 1.00 97.50 326 SER A O 1
ATOM 2593 N N . LEU A 1 327 ? -10.595 -2.871 22.510 1.00 96.88 327 LEU A N 1
ATOM 2594 C CA . LEU A 1 327 ? -10.728 -2.773 23.969 1.00 96.88 327 LEU A CA 1
ATOM 2595 C C . LEU A 1 327 ? -11.211 -4.085 24.596 1.00 96.88 327 LEU A C 1
ATOM 2597 O O . LEU A 1 327 ? -10.654 -4.514 25.604 1.00 96.88 327 LEU A O 1
ATOM 2601 N N . LEU A 1 328 ? -12.219 -4.734 24.010 1.00 96.44 328 LEU A N 1
ATOM 2602 C CA . LEU A 1 328 ? -12.754 -6.001 24.514 1.00 96.44 328 LEU A CA 1
ATOM 2603 C C . LEU A 1 328 ? -11.730 -7.138 24.382 1.00 96.44 328 LEU A C 1
ATOM 2605 O O . LEU A 1 328 ? -11.468 -7.831 25.366 1.00 96.44 328 LEU A O 1
ATOM 2609 N N . PHE A 1 329 ? -11.111 -7.302 23.208 1.00 95.25 329 PHE A N 1
ATOM 2610 C CA . PHE A 1 329 ? -10.084 -8.322 22.975 1.00 95.25 329 PHE A CA 1
ATOM 2611 C C . PHE A 1 329 ? -8.930 -8.182 23.973 1.00 95.25 329 PHE A C 1
ATOM 2613 O O . PHE A 1 329 ? -8.578 -9.152 24.644 1.00 95.25 329 PHE A O 1
ATOM 2620 N N . TRP A 1 330 ? -8.381 -6.976 24.133 1.00 94.50 330 TRP A N 1
ATOM 2621 C CA . TRP A 1 330 ? -7.289 -6.740 25.076 1.00 94.50 330 TRP A CA 1
ATOM 2622 C C . TRP A 1 330 ? -7.742 -6.902 26.531 1.00 94.50 330 TRP A C 1
ATOM 2624 O O . TRP A 1 330 ? -7.091 -7.619 27.280 1.00 94.50 330 TRP A O 1
ATOM 2634 N N . LYS A 1 331 ? -8.887 -6.347 26.939 1.00 93.25 331 LYS A N 1
ATOM 2635 C CA . LYS A 1 331 ? -9.376 -6.457 28.325 1.00 93.25 331 LYS A CA 1
ATOM 2636 C C . LYS A 1 331 ? -9.601 -7.904 28.773 1.00 93.25 331 LYS A C 1
ATOM 2638 O O . LYS A 1 331 ? -9.306 -8.239 29.918 1.00 93.25 331 LYS A O 1
ATOM 2643 N N . PHE A 1 332 ? -10.161 -8.752 27.910 1.00 91.94 332 PHE A N 1
ATOM 2644 C CA . PHE A 1 332 ? -10.520 -10.120 28.291 1.00 91.94 332 PHE A CA 1
ATOM 2645 C C . PHE A 1 332 ? -9.396 -11.131 28.074 1.00 91.94 332 PHE A C 1
ATOM 2647 O O . PHE A 1 332 ? -9.284 -12.080 28.853 1.00 91.94 332 PHE A O 1
ATOM 2654 N N . LEU A 1 333 ? -8.567 -10.941 27.044 1.00 89.62 333 LEU A N 1
ATOM 2655 C CA . LEU A 1 333 ? -7.550 -11.920 26.649 1.00 89.62 333 LEU A CA 1
ATOM 2656 C C . LEU A 1 333 ? -6.141 -11.550 27.125 1.00 89.62 333 LEU A C 1
ATOM 2658 O O . LEU A 1 333 ? -5.283 -12.427 27.199 1.00 89.62 333 LEU A O 1
ATOM 2662 N N . TYR A 1 334 ? -5.901 -10.289 27.492 1.00 87.31 334 TYR A N 1
ATOM 2663 C CA . TYR A 1 334 ? -4.633 -9.827 28.047 1.00 87.31 334 TYR A CA 1
ATOM 2664 C C . TYR A 1 334 ? -4.787 -9.467 29.529 1.00 87.31 334 TYR A C 1
ATOM 2666 O O . TYR A 1 334 ? -5.302 -8.411 29.886 1.00 87.31 334 TYR A O 1
ATOM 2674 N N . ARG A 1 335 ? -4.326 -10.359 30.413 1.00 72.62 335 ARG A N 1
ATOM 2675 C CA . ARG A 1 335 ? -4.266 -10.109 31.862 1.00 72.62 335 ARG A CA 1
ATOM 2676 C C . ARG A 1 335 ? -2.839 -9.738 32.270 1.00 72.62 335 ARG A C 1
ATOM 2678 O O . ARG A 1 335 ? -1.955 -10.607 32.291 1.00 72.62 335 ARG A O 1
ATOM 2685 N N . GLU A 1 336 ? -2.621 -8.460 32.577 1.00 65.69 336 GLU A N 1
ATOM 2686 C CA . GLU A 1 336 ? -1.467 -8.028 33.377 1.00 65.69 336 GLU A CA 1
ATOM 2687 C C . GLU A 1 336 ? -1.668 -8.594 34.789 1.00 65.69 336 GLU A C 1
ATOM 2689 O O . GLU A 1 336 ? -2.770 -8.501 35.327 1.00 65.69 336 GLU A O 1
ATOM 2694 N N . ASN A 1 337 ? -0.664 -9.310 35.306 1.00 56.03 337 ASN A N 1
ATOM 2695 C CA . ASN A 1 337 ? -0.741 -9.891 36.650 1.00 56.03 337 ASN A CA 1
ATOM 2696 C C . ASN A 1 337 ? -0.659 -8.795 37.707 1.00 56.03 337 ASN A C 1
ATOM 2698 O O . ASN A 1 337 ? 0.145 -7.860 37.482 1.00 56.03 337 ASN A O 1
#

Sequence (337 aa):
MKIEKITNSHIIQSINNSFPALFLVLNLASICLLINNFSSSLLASKICLLIITLLPCFIAVVLSFYLTNRIEYCLFAFIILIITKQNNIISAYLIAIVLYYLNYIFEKYLLNYHFIKDLPKFVEDSVKKIILILSFIVITFIALQIKINLDWLSLFDLPITCILIIFLYCLLFYFGYHPALLLAFLGPIQLLFLSENIQAALLNLPLEHLFTHGTMSAFANMSGTGVTIGIVLLSKKLAPSSLKAAWFGVNENVIFGLPVTKNKKAFLPFVIGGTILGSFPFVLMALGYLNKPIFDAPYLGIFIEGFLVNFDYRSIIVNLIQIGGSLLFWKFLYREN

pLDDT: mean 91.75, std 7.44, range [49.75, 98.5]

Radius of gyration: 22.52 Å; Cα contacts (8 Å, |Δi|>4): 514; chains: 1; bounding box: 65×38×64 Å